Protein AF-A0A929DRG5-F1 (afdb_monomer_lite)

Structure (mmCIF, N/CA/C/O backbone):
data_AF-A0A929DRG5-F1
#
_entry.id   AF-A0A929DRG5-F1
#
loop_
_atom_site.group_PDB
_atom_site.id
_atom_site.type_symbol
_atom_site.label_atom_id
_atom_site.label_alt_id
_atom_site.label_comp_id
_atom_site.label_asym_id
_atom_site.label_entity_id
_atom_site.label_seq_id
_atom_site.pdbx_PDB_ins_code
_atom_site.Cartn_x
_atom_site.Cartn_y
_atom_site.Cartn_z
_atom_site.occupancy
_atom_site.B_iso_or_equiv
_atom_site.auth_seq_id
_atom_site.auth_comp_id
_atom_site.auth_asym_id
_atom_site.auth_atom_id
_atom_site.pdbx_PDB_model_num
ATOM 1 N N . MET A 1 1 ? -32.941 2.756 23.150 1.00 33.41 1 MET A N 1
ATOM 2 C CA . MET A 1 1 ? -31.752 1.880 23.176 1.00 33.41 1 MET A CA 1
ATOM 3 C C . MET A 1 1 ? -30.650 2.606 22.419 1.00 33.41 1 MET A C 1
ATOM 5 O O . MET A 1 1 ? -30.848 2.889 21.250 1.00 33.41 1 MET A O 1
ATOM 9 N N . SER A 1 2 ? -29.608 3.000 23.158 1.00 39.56 2 SER A N 1
ATOM 10 C CA . SER A 1 2 ? -28.333 3.647 22.790 1.00 39.56 2 SER A CA 1
ATOM 11 C C . SER A 1 2 ? -28.327 4.748 21.717 1.00 39.56 2 SER A C 1
ATOM 13 O O . SER A 1 2 ? -28.354 4.480 20.521 1.00 39.56 2 SER A O 1
ATOM 15 N N . GLN A 1 3 ? -28.205 6.001 22.169 1.00 33.91 3 GLN A N 1
ATOM 16 C CA . GLN A 1 3 ? -27.815 7.138 21.334 1.00 33.91 3 GLN A CA 1
ATOM 17 C C . GLN A 1 3 ? -26.390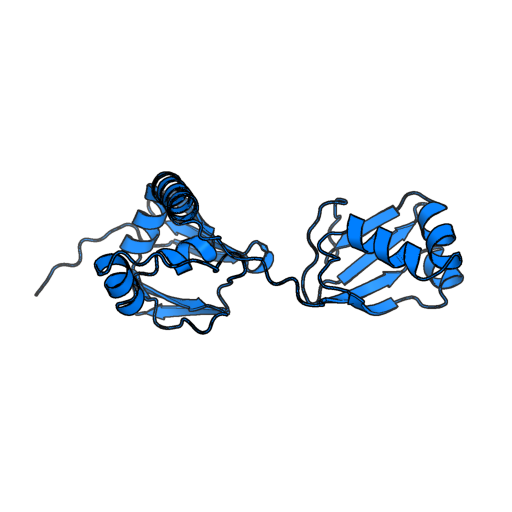 6.898 20.810 1.00 33.91 3 GLN A C 1
ATOM 19 O O . GLN A 1 3 ? -25.458 6.748 21.598 1.00 33.91 3 GLN A O 1
ATOM 24 N N . ALA A 1 4 ? -26.224 6.825 19.489 1.00 46.88 4 ALA A N 1
ATOM 25 C CA . ALA A 1 4 ? -24.913 6.866 18.858 1.00 46.88 4 ALA A CA 1
ATOM 26 C C . ALA A 1 4 ? -24.345 8.276 19.056 1.00 46.88 4 ALA A C 1
ATOM 28 O O . ALA A 1 4 ? -24.917 9.253 18.577 1.00 46.88 4 ALA A O 1
ATOM 29 N N . GLN A 1 5 ? -23.258 8.394 19.811 1.00 46.88 5 GLN A N 1
ATOM 30 C CA . GLN A 1 5 ? -22.545 9.656 19.946 1.00 46.88 5 GLN A CA 1
ATOM 31 C C . GLN A 1 5 ? -21.904 9.975 18.590 1.00 46.88 5 GLN A C 1
ATOM 33 O O . GLN A 1 5 ? -21.090 9.191 18.103 1.00 46.88 5 GLN A O 1
ATOM 38 N N . ALA A 1 6 ? -22.345 11.064 17.955 1.00 65.31 6 ALA A N 1
ATOM 39 C CA . ALA A 1 6 ? -21.895 11.480 16.632 1.00 65.31 6 ALA A CA 1
ATOM 40 C C . ALA A 1 6 ? -20.419 11.897 16.700 1.00 65.31 6 ALA A C 1
ATOM 42 O O . ALA A 1 6 ? -20.100 12.961 17.223 1.00 65.31 6 ALA A O 1
ATOM 43 N N . GLY A 1 7 ? -19.527 11.012 16.252 1.00 75.00 7 GLY A N 1
ATOM 44 C CA . GLY A 1 7 ? -18.147 11.368 15.932 1.00 75.00 7 GLY A CA 1
ATOM 45 C C . GLY A 1 7 ? -18.059 11.987 14.533 1.00 75.00 7 GLY A C 1
ATOM 46 O O . GLY A 1 7 ? -19.059 11.941 13.805 1.00 75.00 7 GLY A O 1
ATOM 47 N N . PRO A 1 8 ? -16.890 12.530 14.158 1.00 92.00 8 PRO A N 1
ATOM 48 C CA . PRO A 1 8 ? -16.660 13.077 12.827 1.00 92.00 8 PRO A CA 1
ATOM 49 C C . PRO A 1 8 ? -17.044 12.069 11.742 1.00 92.00 8 PRO A C 1
ATOM 51 O O . PRO A 1 8 ? -16.817 10.859 11.886 1.00 92.00 8 PRO A O 1
ATOM 54 N N . VAL A 1 9 ? -17.650 12.558 10.663 1.00 94.62 9 VAL A N 1
ATOM 55 C CA . VAL A 1 9 ? -18.061 11.729 9.523 1.00 94.62 9 VAL A CA 1
ATOM 56 C C . VAL A 1 9 ? -17.149 11.984 8.327 1.00 94.62 9 VAL A C 1
ATOM 58 O O . VAL A 1 9 ? -16.714 13.116 8.112 1.00 94.62 9 VAL A O 1
ATOM 61 N N . PRO A 1 10 ? -16.828 10.952 7.532 1.00 96.44 10 PRO A N 1
ATOM 62 C CA . PRO A 1 10 ? -15.964 11.133 6.380 1.00 96.44 10 PRO A CA 1
ATOM 63 C C . PRO A 1 10 ? -16.684 11.929 5.289 1.00 96.44 10 PRO A C 1
ATOM 65 O O . PRO A 1 10 ? -17.824 11.629 4.927 1.00 96.44 10 PRO A O 1
ATOM 68 N N . VAL A 1 11 ? -15.986 12.912 4.729 1.00 97.06 11 VAL A N 1
ATOM 69 C CA . VAL A 1 11 ? -16.412 13.664 3.541 1.00 97.06 11 VAL A CA 1
ATOM 70 C C . VAL A 1 11 ? -15.783 13.114 2.262 1.00 97.06 11 VAL A C 1
ATOM 72 O O . VAL A 1 11 ? -16.341 13.292 1.182 1.00 97.06 11 VAL A O 1
ATOM 75 N N . ASP A 1 12 ? -14.646 12.422 2.377 1.00 96.88 12 ASP A N 1
ATOM 76 C CA . ASP A 1 12 ? -13.955 11.773 1.263 1.00 96.88 12 ASP A CA 1
ATOM 77 C C . ASP A 1 12 ? -13.197 10.530 1.751 1.00 96.88 12 ASP A C 1
ATOM 79 O O . ASP A 1 12 ? -12.616 10.527 2.839 1.00 96.88 12 ASP A O 1
ATOM 83 N N . ILE A 1 13 ? -13.205 9.472 0.938 1.00 96.62 13 ILE A N 1
ATOM 84 C CA . ILE A 1 13 ? -12.480 8.222 1.195 1.00 96.62 13 ILE A CA 1
ATOM 85 C C . ILE A 1 13 ? -11.810 7.793 -0.106 1.00 96.62 13 ILE A C 1
ATOM 87 O O . ILE A 1 13 ? -12.476 7.501 -1.101 1.00 96.62 13 ILE A O 1
ATOM 91 N N . LYS A 1 14 ? -10.481 7.700 -0.084 1.00 96.75 14 LYS A N 1
ATOM 92 C CA . LYS A 1 14 ? -9.667 7.311 -1.235 1.00 96.75 14 LYS A CA 1
ATOM 93 C C . LYS A 1 14 ? -8.750 6.160 -0.875 1.00 96.75 14 LYS A C 1
ATOM 95 O O . LYS A 1 14 ? -7.900 6.266 0.004 1.00 96.75 14 LYS A O 1
ATOM 100 N N . LEU A 1 15 ? -8.867 5.072 -1.626 1.00 95.94 15 LEU A N 1
ATOM 101 C CA . LEU A 1 15 ? -7.911 3.979 -1.552 1.00 95.94 15 LEU A CA 1
ATOM 102 C C . LEU A 1 15 ? -6.770 4.210 -2.547 1.00 95.94 15 LEU A C 1
ATOM 104 O O . LEU A 1 15 ? -6.954 4.143 -3.763 1.00 95.94 15 LEU A O 1
ATOM 108 N N . ARG A 1 16 ? -5.570 4.458 -2.027 1.00 91.44 16 ARG A N 1
ATOM 109 C CA . ARG A 1 16 ? -4.324 4.541 -2.792 1.00 91.44 16 ARG A CA 1
ATOM 110 C C . ARG A 1 16 ? -3.691 3.151 -2.824 1.00 91.44 16 ARG A C 1
ATOM 112 O O . ARG A 1 16 ? -2.735 2.899 -2.097 1.00 91.44 16 ARG A O 1
ATOM 119 N N . GLN A 1 17 ? -4.236 2.247 -3.643 1.00 83.12 17 GLN A N 1
ATOM 120 C CA . GLN A 1 17 ? -3.798 0.840 -3.680 1.00 83.12 17 GLN A CA 1
ATOM 121 C C . GLN A 1 17 ? -2.291 0.698 -3.914 1.00 83.12 17 GLN A C 1
ATOM 123 O O . GLN A 1 17 ? -1.653 -0.084 -3.218 1.00 83.12 17 GLN A O 1
ATOM 128 N N . LYS A 1 18 ? -1.730 1.518 -4.808 1.00 76.75 18 LYS A N 1
ATOM 129 C CA . LYS A 1 18 ? -0.293 1.567 -5.101 1.00 76.75 18 LYS A CA 1
ATOM 130 C C . LYS A 1 18 ? 0.555 1.840 -3.854 1.00 76.75 18 LYS A C 1
ATOM 132 O O . LYS A 1 18 ? 1.360 1.039 -3.393 1.00 76.75 18 LYS A O 1
ATOM 137 N N . ALA A 1 19 ? 0.234 2.948 -3.188 1.00 81.38 19 ALA A N 1
ATOM 138 C CA . ALA A 1 19 ? 0.881 3.353 -1.944 1.00 81.38 19 ALA A CA 1
ATOM 139 C C . ALA A 1 19 ? 0.457 2.522 -0.716 1.00 81.38 19 ALA A C 1
ATOM 141 O O . ALA A 1 19 ? 0.981 2.753 0.370 1.00 81.38 19 ALA A O 1
ATOM 142 N N . ARG A 1 20 ? -0.502 1.591 -0.855 1.00 91.75 20 ARG A N 1
ATOM 143 C CA . ARG A 1 20 ? -1.126 0.824 0.240 1.00 91.75 20 ARG A CA 1
ATOM 144 C C . ARG A 1 20 ? -1.642 1.728 1.365 1.00 91.75 20 ARG A C 1
ATOM 146 O O . ARG A 1 20 ? -1.493 1.412 2.546 1.00 91.75 20 ARG A O 1
ATOM 153 N N . LEU A 1 21 ? -2.266 2.850 1.006 1.00 95.31 21 LEU A N 1
ATOM 154 C CA . LEU A 1 21 ? -2.821 3.825 1.951 1.00 95.31 21 LEU A CA 1
ATOM 155 C C . LEU A 1 21 ? -4.328 3.980 1.763 1.00 95.31 21 LEU A C 1
ATOM 157 O O . LEU A 1 21 ? -4.815 4.114 0.640 1.00 95.31 21 LEU A O 1
ATOM 161 N N . LEU A 1 22 ? -5.049 4.044 2.875 1.00 97.75 22 LEU A N 1
ATOM 162 C CA . LEU A 1 22 ? -6.404 4.568 2.933 1.00 97.75 22 LEU A CA 1
ATOM 163 C C . LEU A 1 22 ? -6.328 6.030 3.382 1.00 97.75 22 LEU A C 1
ATOM 165 O O . LEU A 1 22 ? -5.903 6.324 4.497 1.00 97.75 22 LEU A O 1
ATOM 169 N N . GLU A 1 23 ? -6.702 6.941 2.495 1.00 98.00 23 GLU A N 1
ATOM 170 C CA . GLU A 1 23 ? -6.785 8.373 2.769 1.00 98.00 23 GLU A CA 1
ATOM 171 C C . GLU A 1 23 ? -8.243 8.723 3.087 1.00 98.00 23 GLU A C 1
ATOM 173 O O . GLU A 1 23 ? -9.132 8.441 2.281 1.00 98.00 23 GLU A O 1
ATOM 178 N N . ILE A 1 24 ? -8.494 9.289 4.268 1.00 97.81 24 ILE A N 1
ATOM 179 C CA . ILE A 1 24 ? -9.835 9.686 4.718 1.00 97.81 24 ILE A CA 1
ATOM 180 C C . ILE A 1 24 ? -9.789 11.124 5.207 1.00 97.81 24 ILE A C 1
ATOM 182 O O . ILE A 1 24 ? -8.970 11.450 6.065 1.00 97.81 24 ILE A O 1
ATOM 186 N N . SER A 1 25 ? -10.702 11.945 4.697 1.00 97.94 25 SER A N 1
ATOM 187 C CA . SER A 1 25 ? -10.950 13.305 5.178 1.00 97.94 25 SER A CA 1
ATOM 188 C C . SER A 1 25 ? -12.278 13.352 5.920 1.00 97.94 25 SER A C 1
ATOM 190 O O . SER A 1 25 ? -13.276 12.820 5.427 1.00 97.94 25 SER A O 1
ATOM 192 N N . PHE A 1 26 ? -12.294 13.994 7.082 1.00 97.62 26 PHE A N 1
ATOM 193 C CA . PHE A 1 26 ? -13.457 14.141 7.952 1.00 97.62 26 PHE A CA 1
ATOM 194 C C . PHE A 1 26 ? -14.029 15.566 7.904 1.00 97.62 26 PHE A C 1
ATOM 196 O O . PHE A 1 26 ? -13.388 16.505 7.426 1.00 97.62 26 PHE A O 1
ATOM 203 N N . ASP A 1 27 ? -15.272 15.722 8.358 1.00 96.62 27 ASP A N 1
ATOM 204 C CA . ASP A 1 27 ? -15.995 17.000 8.388 1.00 96.62 27 ASP A CA 1
ATOM 205 C C . ASP A 1 27 ? -15.486 17.990 9.451 1.00 96.62 27 ASP A C 1
ATOM 207 O O . ASP A 1 27 ? -15.793 19.180 9.380 1.00 96.62 27 ASP A O 1
ATOM 211 N N . ASP A 1 28 ? -14.670 17.522 10.393 1.00 95.94 28 ASP A N 1
ATOM 212 C CA . ASP A 1 28 ? -13.932 18.341 11.359 1.00 95.94 28 ASP A CA 1
ATOM 213 C C . ASP A 1 28 ? -12.663 18.992 10.771 1.00 95.94 28 ASP A C 1
ATOM 215 O O . ASP A 1 28 ? -12.040 19.829 11.424 1.00 95.94 28 ASP A O 1
ATOM 219 N N . GLY A 1 29 ? -12.315 18.661 9.523 1.00 96.12 29 GLY A N 1
ATOM 220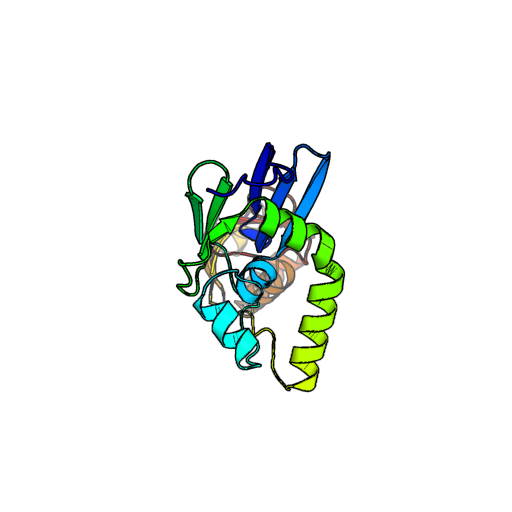 C CA . GLY A 1 29 ? -11.142 19.173 8.817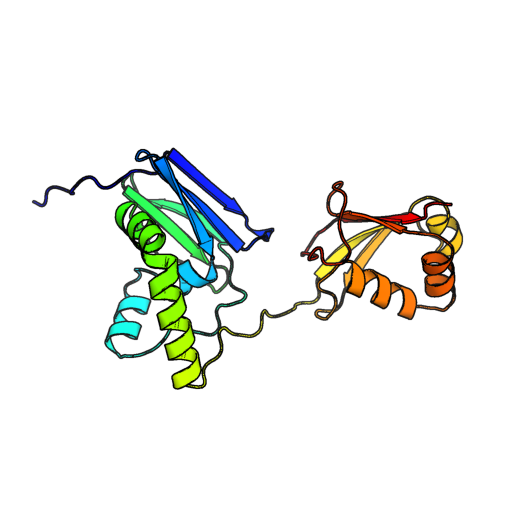 1.00 96.12 29 GLY A CA 1
ATOM 221 C C . GLY A 1 29 ? -9.903 18.284 8.926 1.00 96.12 29 GLY A C 1
ATOM 222 O O . GLY A 1 29 ? -8.913 18.554 8.242 1.00 96.12 29 GLY A O 1
ATOM 223 N N . GLU A 1 30 ? -9.951 17.210 9.715 1.00 97.56 30 GLU A N 1
ATOM 224 C CA . GLU A 1 30 ? -8.841 16.273 9.838 1.00 97.56 30 GLU A CA 1
ATOM 225 C C . GLU A 1 30 ? -8.745 15.364 8.606 1.00 97.56 30 GLU A C 1
ATOM 227 O O . GLU A 1 30 ? -9.737 14.983 7.975 1.00 97.56 30 GLU A O 1
ATOM 232 N N . THR A 1 31 ? -7.518 15.015 8.222 1.00 97.75 31 THR A N 1
ATOM 233 C CA . THR A 1 31 ? -7.261 14.070 7.131 1.00 97.75 31 THR A CA 1
ATOM 234 C C . THR A 1 31 ? -6.162 13.105 7.527 1.00 97.75 31 THR A C 1
ATOM 236 O O . THR A 1 31 ? -5.040 13.510 7.831 1.00 97.75 31 THR A O 1
ATOM 239 N N . TYR A 1 32 ? -6.464 11.812 7.446 1.00 97.75 32 TYR A N 1
ATOM 240 C CA . TYR A 1 32 ? -5.545 10.748 7.825 1.00 97.75 32 TYR A CA 1
ATOM 241 C C . TYR A 1 32 ? -5.140 9.913 6.616 1.00 97.75 32 TYR A C 1
ATOM 243 O O . TYR A 1 32 ? -5.962 9.580 5.761 1.00 97.75 32 TYR A O 1
ATOM 251 N N . LYS A 1 33 ? -3.857 9.540 6.568 1.00 97.25 33 LYS A N 1
ATOM 252 C CA . LYS A 1 33 ? -3.289 8.600 5.593 1.00 97.25 33 LYS A CA 1
ATOM 253 C C . LYS A 1 33 ? -2.869 7.340 6.336 1.00 97.25 33 LYS A C 1
ATOM 255 O O . LYS A 1 33 ? -1.791 7.293 6.919 1.00 97.25 33 LYS A O 1
ATOM 260 N N . LEU A 1 34 ? -3.742 6.341 6.333 1.00 97.50 34 LEU A N 1
ATOM 261 C CA . LEU A 1 34 ? -3.602 5.136 7.143 1.00 97.50 34 LEU A CA 1
ATOM 262 C C . LEU A 1 34 ? -3.051 3.981 6.299 1.00 97.50 34 LEU A C 1
ATOM 264 O O . LEU A 1 34 ? -3.695 3.591 5.321 1.00 97.50 34 LEU A O 1
ATOM 268 N N . PRO A 1 35 ? -1.883 3.408 6.644 1.00 97.00 35 PRO A N 1
ATOM 269 C CA . PRO A 1 35 ? -1.361 2.227 5.960 1.00 97.00 35 PRO A CA 1
ATOM 270 C C . PRO A 1 35 ? -2.329 1.042 6.027 1.00 97.00 35 PRO A C 1
ATOM 272 O O . PRO A 1 35 ? -2.927 0.772 7.069 1.00 97.00 35 PRO A O 1
ATOM 275 N N . CYS A 1 36 ? -2.445 0.282 4.936 1.00 96.56 36 CYS A N 1
ATOM 276 C CA . CYS A 1 36 ? -3.262 -0.935 4.900 1.00 96.56 36 CYS A CA 1
ATOM 277 C C . CYS A 1 36 ? -2.787 -1.954 5.945 1.00 96.56 36 CYS A C 1
ATOM 279 O O . CYS A 1 36 ? -3.612 -2.594 6.590 1.00 96.56 36 CYS A O 1
ATOM 281 N N . GLU A 1 37 ? -1.470 -2.059 6.162 1.00 95.88 37 GLU A N 1
ATOM 282 C CA . GLU A 1 37 ? -0.897 -2.876 7.239 1.00 95.88 37 GLU A CA 1
ATOM 283 C C . GLU A 1 37 ? -1.428 -2.447 8.601 1.00 95.88 37 GLU A C 1
ATOM 285 O O . GLU A 1 37 ? -1.936 -3.286 9.339 1.00 95.88 37 GLU A O 1
ATOM 290 N N . TYR A 1 38 ? -1.366 -1.148 8.903 1.00 97.31 38 TYR A N 1
ATOM 291 C CA . TYR A 1 38 ? -1.844 -0.597 10.167 1.00 97.31 38 TYR A CA 1
ATOM 292 C C . TYR A 1 38 ? -3.325 -0.925 10.383 1.00 97.31 38 TYR A C 1
ATOM 294 O O . TYR A 1 38 ? -3.697 -1.501 11.404 1.00 97.31 38 TYR A O 1
ATOM 302 N N . LEU A 1 39 ? -4.167 -0.682 9.376 1.00 97.44 39 LEU A N 1
ATOM 303 C CA . LEU A 1 39 ? -5.588 -1.024 9.443 1.00 97.44 39 LEU A CA 1
ATOM 304 C C . LEU A 1 39 ? -5.813 -2.525 9.663 1.00 97.44 39 LEU A C 1
ATOM 306 O O . LEU A 1 39 ? -6.702 -2.898 10.431 1.00 97.44 39 LEU A O 1
ATOM 310 N N . ARG A 1 40 ? -5.020 -3.391 9.021 1.00 96.19 40 ARG A N 1
ATOM 311 C CA . ARG A 1 40 ? -5.140 -4.850 9.139 1.00 96.19 40 ARG A CA 1
ATOM 312 C C . ARG A 1 40 ? -4.736 -5.362 10.518 1.00 96.19 40 ARG A C 1
ATOM 314 O O . ARG A 1 40 ? -5.431 -6.232 11.053 1.00 96.19 40 ARG A O 1
ATOM 321 N N . VAL A 1 41 ? -3.621 -4.874 11.066 1.00 95.81 41 VAL A N 1
ATOM 322 C CA . VAL A 1 41 ? -3.108 -5.331 12.368 1.00 95.81 41 VAL A CA 1
ATOM 323 C C . VAL A 1 41 ? -3.940 -4.779 13.530 1.00 95.81 41 VAL A C 1
ATOM 325 O O . VAL A 1 41 ? -4.135 -5.483 14.514 1.00 95.81 41 VAL A O 1
ATOM 328 N N . PHE A 1 42 ? -4.544 -3.596 13.364 1.00 95.94 42 PHE A N 1
ATOM 329 C CA . PHE A 1 42 ? -5.475 -2.981 14.321 1.00 95.94 42 PHE A CA 1
ATOM 330 C C . PHE A 1 42 ? -6.954 -3.188 13.944 1.00 95.94 42 PHE A C 1
ATOM 332 O O . PHE A 1 42 ? -7.819 -2.376 14.278 1.00 95.94 42 PHE A O 1
ATOM 339 N N . SER A 1 43 ? -7.277 -4.270 13.228 1.00 95.88 43 SER A N 1
ATOM 340 C CA . SER A 1 43 ? -8.650 -4.510 12.775 1.00 95.88 43 SER A CA 1
ATOM 341 C C . SER A 1 43 ? -9.635 -4.643 13.951 1.00 95.88 43 SER A C 1
ATOM 343 O O . SER A 1 43 ? -9.376 -5.402 14.883 1.00 95.88 43 SER A O 1
ATOM 345 N N . PRO A 1 44 ? -10.821 -4.005 13.899 1.00 92.44 44 PRO A N 1
ATOM 346 C CA . PRO A 1 44 ? -11.825 -4.077 14.965 1.00 92.44 44 PRO A CA 1
ATOM 347 C C . PRO A 1 44 ? -12.640 -5.384 14.971 1.00 92.44 44 PRO A C 1
ATOM 349 O O . PRO A 1 44 ? -13.592 -5.501 15.754 1.00 92.44 44 PRO A O 1
ATOM 352 N N . SER A 1 45 ? -12.308 -6.340 14.093 1.00 91.69 45 SER A N 1
ATOM 353 C CA . SER A 1 45 ? -12.965 -7.650 14.000 1.00 91.69 45 SER A CA 1
ATOM 354 C C . SER A 1 45 ? -12.890 -8.434 15.318 1.00 91.69 45 SER A C 1
ATOM 356 O O . SER A 1 45 ? -11.956 -8.271 16.105 1.00 91.69 45 SER A O 1
ATOM 358 N N . ALA A 1 46 ? -13.872 -9.307 15.558 1.00 88.75 46 ALA A N 1
ATOM 359 C CA . ALA A 1 46 ? -13.904 -10.140 16.762 1.00 88.75 46 ALA A CA 1
ATOM 360 C C . ALA A 1 46 ? -12.687 -11.077 16.858 1.00 88.75 46 ALA A C 1
ATOM 362 O O . ALA A 1 46 ? -12.164 -11.278 17.948 1.00 88.75 46 ALA A O 1
ATOM 363 N N . GLU A 1 47 ? -12.211 -11.599 15.724 1.00 89.50 47 GLU A N 1
ATOM 364 C CA . GLU A 1 47 ? -11.021 -12.453 15.653 1.00 89.50 47 GLU A CA 1
ATOM 365 C C . GLU A 1 47 ? -9.770 -11.726 16.154 1.00 89.50 47 GLU A C 1
ATOM 367 O O . GLU A 1 47 ? -9.081 -12.221 17.046 1.00 89.50 47 GLU A O 1
ATOM 372 N N . VAL A 1 48 ? -9.509 -10.524 15.628 1.00 89.38 48 VAL A N 1
ATOM 373 C CA . VAL A 1 48 ? -8.335 -9.731 16.017 1.00 89.38 48 VAL A CA 1
ATOM 374 C C . VAL A 1 48 ? -8.448 -9.257 17.464 1.00 89.38 48 VAL A C 1
ATOM 376 O O . VAL A 1 48 ? -7.474 -9.349 18.205 1.00 89.38 48 VAL A O 1
ATOM 379 N N . LYS A 1 49 ? -9.637 -8.841 17.915 1.00 89.81 49 LYS A N 1
ATOM 380 C CA . LYS A 1 49 ? -9.861 -8.495 19.329 1.00 89.81 49 LYS A CA 1
ATOM 381 C C . LYS A 1 49 ? -9.572 -9.669 20.259 1.00 89.81 49 LYS A C 1
ATOM 383 O O . LYS A 1 49 ? -8.843 -9.502 21.228 1.00 89.81 49 LYS A O 1
ATOM 388 N N . ALA A 1 50 ? -10.075 -10.857 19.929 1.00 88.56 50 ALA A N 1
ATOM 389 C CA . ALA A 1 50 ? -9.828 -12.054 20.722 1.00 88.56 50 ALA A CA 1
ATOM 390 C C . ALA A 1 50 ? -8.339 -12.446 20.731 1.00 88.56 50 ALA A C 1
ATOM 392 O O . ALA A 1 50 ? -7.859 -12.957 21.737 1.00 88.56 50 ALA A O 1
ATOM 393 N N . ALA A 1 51 ? -7.604 -12.222 19.635 1.00 88.25 51 ALA A N 1
ATOM 394 C CA . ALA A 1 51 ? -6.153 -12.427 19.591 1.00 88.25 51 ALA A CA 1
ATOM 395 C C . ALA A 1 51 ? -5.423 -11.464 20.540 1.00 88.25 51 ALA A C 1
ATOM 397 O O . ALA A 1 51 ? -4.659 -11.907 21.397 1.00 88.25 51 ALA A O 1
ATOM 398 N N . VAL A 1 52 ? -5.744 -10.169 20.475 1.00 87.00 52 VAL A N 1
ATOM 399 C CA . VAL A 1 52 ? -5.169 -9.153 21.371 1.00 87.00 52 VAL A CA 1
ATOM 400 C C . VAL A 1 52 ? -5.484 -9.460 22.841 1.00 87.00 52 VAL A C 1
ATOM 402 O O . VAL A 1 52 ? -4.599 -9.367 23.687 1.00 87.00 52 VAL A O 1
ATOM 405 N N . GLU A 1 53 ? -6.704 -9.906 23.156 1.00 88.25 53 GLU A N 1
ATOM 406 C CA . GLU A 1 53 ? -7.093 -10.338 24.511 1.00 88.25 53 GLU A CA 1
ATOM 407 C C . GLU A 1 53 ? -6.294 -11.553 25.013 1.00 88.25 53 GLU A C 1
ATOM 409 O O . GLU A 1 53 ? -6.075 -11.690 26.217 1.00 88.25 53 GLU A O 1
ATOM 414 N N . ARG A 1 54 ? -5.819 -12.418 24.108 1.00 90.00 54 ARG A N 1
ATOM 415 C CA . ARG A 1 54 ? -4.904 -13.528 24.427 1.00 90.00 54 ARG A CA 1
ATOM 416 C C . ARG A 1 54 ? -3.431 -13.106 24.494 1.00 90.00 54 ARG A C 1
ATOM 418 O O . ARG A 1 54 ? -2.582 -13.946 24.782 1.00 90.00 54 ARG A O 1
ATOM 425 N N . GLY A 1 55 ? -3.118 -11.833 24.247 1.00 86.62 55 GLY A N 1
ATOM 426 C CA . GLY A 1 55 ? -1.745 -11.334 24.147 1.00 86.62 55 GLY A CA 1
ATOM 427 C C . GLY A 1 55 ? -1.045 -11.730 22.844 1.00 86.62 55 GLY A C 1
ATOM 428 O O . GLY A 1 55 ? 0.181 -11.699 22.772 1.00 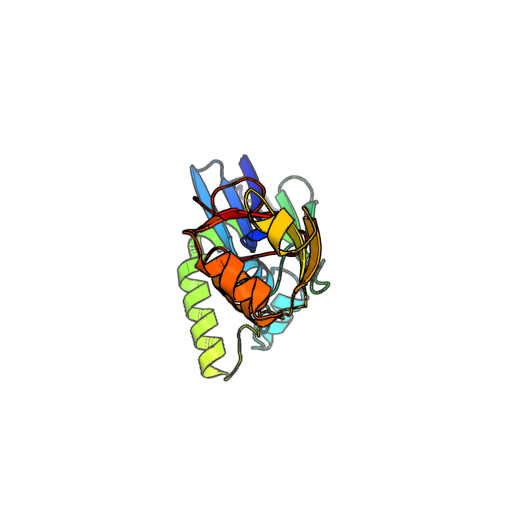86.62 55 GLY A O 1
ATOM 429 N N . GLU A 1 56 ? -1.803 -12.126 21.820 1.00 90.75 56 GLU A N 1
ATOM 430 C CA . GLU A 1 56 ? -1.277 -12.442 20.495 1.00 90.75 56 GLU A CA 1
ATOM 431 C C . GLU A 1 56 ? -1.193 -11.168 19.649 1.00 90.75 56 GLU A C 1
ATOM 433 O O . GLU A 1 56 ? -2.142 -10.387 19.556 1.00 90.75 56 GLU A O 1
ATOM 438 N N . LEU A 1 57 ? -0.050 -10.979 18.991 1.00 91.31 57 LEU A N 1
ATOM 439 C CA . LEU A 1 57 ? 0.182 -9.858 18.091 1.00 91.31 57 LEU A CA 1
ATOM 440 C C . LEU A 1 57 ? -0.119 -10.277 16.651 1.00 91.31 57 LEU A C 1
ATOM 442 O O . LEU A 1 57 ? 0.444 -11.254 16.158 1.00 91.31 57 LEU A O 1
ATOM 446 N N . VAL A 1 58 ? -0.960 -9.528 15.940 1.00 93.00 58 VAL A N 1
ATOM 447 C CA . VAL A 1 58 ? -1.136 -9.737 14.495 1.00 93.00 58 VAL A CA 1
ATOM 448 C C . VAL A 1 58 ? 0.105 -9.208 13.781 1.00 93.00 58 VAL A C 1
ATOM 450 O O . VAL A 1 58 ? 0.373 -8.016 13.828 1.00 93.00 58 VAL A O 1
ATOM 453 N N . HIS A 1 59 ? 0.857 -10.078 13.108 1.00 93.25 59 HIS A N 1
ATOM 454 C CA . HIS A 1 59 ? 2.113 -9.729 12.438 1.00 93.25 59 HIS A CA 1
ATOM 455 C C . HIS A 1 59 ? 2.193 -10.340 11.028 1.00 93.25 59 HIS A C 1
ATOM 457 O O . HIS A 1 59 ? 1.284 -11.047 10.585 1.00 93.25 59 HIS A O 1
ATOM 463 N N . GLY A 1 60 ? 3.281 -10.077 10.295 1.00 90.00 60 GLY A N 1
ATOM 464 C CA . GLY A 1 60 ? 3.469 -10.646 8.953 1.00 90.00 60 GLY A CA 1
ATOM 465 C C . GLY A 1 60 ? 2.596 -10.018 7.855 1.00 90.00 60 GLY A C 1
ATOM 466 O O . GLY A 1 60 ? 2.337 -10.672 6.846 1.00 90.00 60 GLY A O 1
ATOM 467 N N . LYS A 1 61 ? 2.098 -8.791 8.060 1.00 91.94 61 LYS A N 1
ATOM 468 C CA . LYS A 1 61 ? 1.142 -8.089 7.185 1.00 91.94 61 LYS A CA 1
ATOM 469 C C . LYS A 1 61 ? 1.732 -6.903 6.408 1.00 91.94 61 LYS A C 1
ATOM 471 O O . LYS A 1 61 ? 0.974 -6.138 5.827 1.00 91.94 61 LYS A O 1
ATOM 476 N N . SER A 1 62 ? 3.054 -6.751 6.342 1.00 88.50 62 SER A N 1
ATOM 477 C CA . SER A 1 62 ? 3.726 -5.649 5.626 1.00 88.50 62 SER A CA 1
ATOM 478 C C . SER A 1 62 ? 3.315 -5.533 4.160 1.00 88.50 62 SER A C 1
ATOM 480 O O . SER A 1 62 ? 3.182 -4.436 3.627 1.00 88.50 62 SER A O 1
ATOM 482 N N . GLY A 1 63 ? 3.084 -6.677 3.515 1.00 84.88 63 GLY A N 1
ATOM 483 C CA . GLY A 1 63 ? 2.656 -6.779 2.128 1.00 84.88 63 GLY A CA 1
ATOM 484 C C . GLY A 1 63 ? 1.142 -6.795 1.925 1.00 84.88 63 GLY A C 1
ATOM 485 O O . GLY A 1 63 ? 0.726 -7.183 0.836 1.00 84.88 63 GLY A O 1
ATOM 486 N N . ILE A 1 64 ? 0.327 -6.399 2.906 1.00 90.62 64 ILE A N 1
ATOM 487 C CA . ILE A 1 64 ? -1.136 -6.388 2.763 1.00 90.62 64 ILE A CA 1
ATOM 488 C C . ILE A 1 64 ? -1.631 -5.193 1.937 1.00 90.62 64 ILE A C 1
ATOM 490 O O . ILE A 1 64 ? -1.029 -4.110 1.951 1.00 90.62 64 ILE A O 1
ATOM 494 N N . ASN A 1 65 ? -2.753 -5.374 1.249 1.00 92.88 65 ASN A N 1
ATOM 495 C CA . ASN A 1 65 ? -3.529 -4.314 0.618 1.00 92.88 65 ASN A CA 1
ATOM 496 C C . ASN A 1 65 ? -5.031 -4.487 0.888 1.00 92.88 65 ASN A C 1
ATOM 498 O O . ASN A 1 65 ? -5.497 -5.542 1.322 1.00 92.88 65 ASN A O 1
ATOM 502 N N . ILE A 1 66 ? -5.802 -3.436 0.616 1.00 95.12 66 ILE A N 1
ATOM 503 C CA . ILE A 1 66 ? -7.264 -3.490 0.621 1.00 95.12 66 ILE A CA 1
ATOM 504 C C . ILE A 1 66 ? -7.726 -3.804 -0.806 1.00 95.12 66 ILE A C 1
ATOM 506 O O . ILE A 1 66 ? -7.471 -3.059 -1.753 1.00 95.12 66 ILE A O 1
ATOM 510 N N . SER A 1 67 ? -8.426 -4.923 -0.953 1.00 91.75 67 SER A N 1
ATOM 511 C CA . SER A 1 67 ? -9.018 -5.362 -2.217 1.00 91.75 67 SER A CA 1
ATOM 512 C C . SER A 1 67 ? -10.321 -4.625 -2.522 1.00 91.75 67 SER A C 1
ATOM 514 O O . SER A 1 67 ? -10.589 -4.294 -3.674 1.00 91.75 67 SER A O 1
ATOM 516 N N . SER A 1 68 ? -11.145 -4.354 -1.503 1.00 93.56 68 SER A N 1
ATOM 517 C CA . SER A 1 68 ? -12.382 -3.584 -1.679 1.00 93.56 68 SER A CA 1
ATOM 518 C C . SER A 1 68 ? -12.841 -2.901 -0.391 1.00 93.56 68 SER A C 1
ATOM 520 O O . SER A 1 68 ? -12.493 -3.320 0.714 1.00 93.56 68 SER A O 1
ATOM 522 N N . ILE A 1 69 ? -13.638 -1.845 -0.557 1.00 97.06 69 ILE A N 1
ATOM 523 C CA . ILE A 1 69 ? -14.286 -1.098 0.522 1.00 97.06 69 ILE A CA 1
ATOM 524 C C . ILE A 1 69 ? -15.791 -1.204 0.302 1.00 97.06 69 ILE A C 1
ATOM 526 O O . ILE A 1 69 ? -16.283 -0.837 -0.765 1.00 97.06 69 ILE A O 1
ATOM 530 N N . GLN A 1 70 ? -16.516 -1.704 1.298 1.00 96.62 70 GLN A N 1
ATOM 531 C CA . GLN A 1 70 ? -17.964 -1.884 1.222 1.00 96.62 70 GLN A CA 1
ATOM 532 C C . GLN A 1 70 ? -18.658 -1.002 2.268 1.00 96.62 70 GLN A C 1
ATOM 534 O O . GLN A 1 70 ? -18.275 -1.040 3.438 1.00 96.62 70 GLN A O 1
ATOM 539 N N . PRO A 1 71 ? -19.663 -0.193 1.895 1.00 95.88 71 PRO A N 1
ATOM 540 C CA . PRO A 1 71 ? -20.391 0.623 2.861 1.00 95.88 71 PRO A CA 1
ATOM 541 C C . PRO A 1 71 ? -21.233 -0.258 3.791 1.00 95.88 71 PRO A C 1
ATOM 543 O O . PRO A 1 71 ? -21.917 -1.178 3.342 1.00 95.88 71 PRO A O 1
ATOM 546 N N . VAL A 1 72 ? -21.224 0.057 5.088 1.00 96.44 72 VAL A N 1
ATOM 547 C CA . VAL A 1 72 ? -22.060 -0.603 6.100 1.00 96.44 72 VAL A CA 1
ATOM 548 C C . VAL A 1 72 ? -22.958 0.448 6.746 1.00 96.44 72 VAL A C 1
ATOM 550 O O . VAL A 1 72 ? -22.572 1.165 7.674 1.00 96.44 72 VAL A O 1
ATOM 553 N N . GLY A 1 73 ? -24.178 0.561 6.216 1.00 92.62 73 GLY A N 1
ATOM 554 C CA . GLY A 1 73 ? -25.093 1.643 6.575 1.00 92.62 73 GLY A CA 1
ATOM 555 C C . GLY A 1 73 ? -24.456 3.019 6.347 1.00 92.62 73 GLY A C 1
ATOM 556 O O . GLY A 1 73 ? -23.672 3.200 5.421 1.00 92.62 73 GLY A O 1
ATOM 557 N N . ASN A 1 74 ? -24.772 3.975 7.223 1.00 91.00 74 ASN A N 1
ATOM 558 C CA . ASN A 1 74 ? -24.243 5.345 7.159 1.00 91.00 74 ASN A CA 1
ATOM 559 C C . ASN A 1 74 ? -23.184 5.635 8.239 1.00 91.00 74 ASN A C 1
ATOM 561 O O . ASN A 1 74 ? -22.936 6.798 8.551 1.00 91.00 74 ASN A O 1
ATOM 565 N N . TYR A 1 75 ? -22.603 4.605 8.865 1.00 94.31 75 TYR A N 1
ATOM 566 C CA . TYR A 1 75 ? -21.749 4.767 10.055 1.00 94.31 75 TYR A CA 1
ATOM 567 C C . TYR A 1 75 ? -20.392 4.050 9.973 1.00 94.31 75 TYR A C 1
ATOM 569 O O . TYR A 1 75 ? -19.578 4.192 10.890 1.00 94.31 75 TYR A O 1
ATOM 577 N N . ALA A 1 76 ? -20.164 3.239 8.937 1.00 96.62 76 ALA A N 1
ATOM 578 C CA . ALA A 1 76 ? -18.986 2.391 8.830 1.00 96.62 76 ALA A CA 1
ATOM 579 C C . ALA A 1 76 ? -18.685 1.961 7.387 1.00 96.62 76 ALA A C 1
ATOM 581 O O . ALA A 1 76 ? -19.544 2.003 6.502 1.00 96.62 76 ALA A O 1
ATOM 582 N N . VAL A 1 77 ? -17.474 1.440 7.201 1.00 97.44 77 VAL A N 1
ATOM 583 C CA . VAL A 1 77 ? -17.081 0.625 6.046 1.00 97.44 77 VAL A CA 1
ATOM 584 C C . VAL A 1 77 ? -16.560 -0.727 6.498 1.00 97.44 77 VAL A C 1
ATOM 586 O O . VAL A 1 77 ? -15.916 -0.850 7.536 1.00 97.44 77 VAL A O 1
ATOM 589 N N . GLN A 1 78 ? -16.793 -1.744 5.687 1.00 97.69 78 GLN A N 1
ATOM 590 C CA . GLN A 1 78 ? -16.084 -3.009 5.752 1.00 97.69 78 GLN A CA 1
ATOM 591 C C . GLN A 1 78 ? -14.882 -2.944 4.807 1.00 97.69 78 GLN A C 1
ATOM 593 O O . GLN A 1 78 ? -15.033 -2.615 3.627 1.00 97.69 78 GLN A O 1
ATOM 598 N N . LEU A 1 79 ? -13.692 -3.235 5.332 1.00 97.56 79 LEU A N 1
ATOM 599 C CA . LEU A 1 79 ? -12.464 -3.334 4.544 1.00 97.56 79 LEU A CA 1
ATOM 600 C C . LEU A 1 79 ? -12.167 -4.809 4.274 1.00 97.56 79 LEU A C 1
ATOM 602 O O . LEU A 1 79 ? -12.026 -5.596 5.212 1.00 97.56 79 LEU A O 1
ATOM 606 N N . VAL A 1 80 ? -12.067 -5.164 2.993 1.00 96.06 80 VAL A N 1
ATOM 607 C CA . VAL A 1 80 ? -11.685 -6.507 2.541 1.00 96.06 80 VAL A CA 1
ATOM 608 C C . VAL A 1 80 ? -10.214 -6.486 2.155 1.00 96.06 80 VAL A C 1
ATOM 610 O O . VAL A 1 80 ? -9.838 -5.758 1.236 1.00 96.06 80 VAL A O 1
ATOM 613 N N . PHE A 1 81 ? -9.391 -7.272 2.839 1.00 95.44 81 PHE A N 1
ATOM 614 C CA . PHE A 1 81 ? -7.951 -7.359 2.615 1.00 95.44 81 PHE A CA 1
ATOM 615 C C . PHE A 1 81 ? -7.587 -8.526 1.690 1.00 95.44 81 PHE A C 1
ATOM 617 O O . PHE A 1 81 ? -8.309 -9.517 1.584 1.00 95.44 81 PHE A O 1
ATOM 624 N N . ASP A 1 82 ? -6.449 -8.405 1.010 1.00 91.81 82 ASP A N 1
ATOM 625 C CA . ASP A 1 82 ? -5.941 -9.407 0.062 1.00 91.81 82 ASP A CA 1
ATOM 626 C C . ASP A 1 82 ? -5.362 -10.681 0.716 1.00 91.81 82 ASP A C 1
ATOM 628 O O . ASP A 1 82 ? -5.125 -11.667 0.019 1.00 91.81 82 ASP A O 1
ATOM 632 N N . ASP A 1 83 ? -5.213 -10.724 2.047 1.00 89.25 83 ASP A N 1
ATOM 633 C CA . ASP A 1 83 ? -4.917 -11.954 2.803 1.00 89.25 83 ASP A CA 1
ATOM 634 C C . ASP A 1 83 ? -6.159 -12.797 3.125 1.00 89.25 83 ASP A C 1
ATOM 636 O O . ASP A 1 83 ? -6.058 -13.775 3.867 1.00 89.25 83 ASP A O 1
ATOM 640 N N . GLY A 1 84 ? -7.322 -12.420 2.585 1.00 87.38 84 GLY A N 1
ATOM 641 C CA . GLY A 1 84 ? -8.600 -13.085 2.827 1.00 87.38 84 GLY A CA 1
ATOM 642 C C . GLY A 1 84 ? -9.339 -12.589 4.071 1.00 87.38 84 GLY A C 1
ATOM 643 O O . GLY A 1 84 ? -10.422 -13.091 4.356 1.00 87.38 84 GLY A O 1
ATOM 644 N N . HIS A 1 85 ? -8.803 -11.606 4.807 1.00 91.75 85 HIS A N 1
ATOM 645 C CA . HIS A 1 85 ? -9.526 -10.984 5.919 1.00 91.75 85 HIS A CA 1
ATOM 646 C C . HIS A 1 85 ? -10.627 -10.062 5.396 1.00 91.75 85 HIS A C 1
ATOM 648 O O . HIS A 1 85 ? -10.347 -8.983 4.879 1.00 91.75 85 HIS A O 1
ATOM 654 N N . ASP A 1 86 ? -11.888 -10.449 5.565 1.00 94.00 86 ASP A N 1
ATOM 655 C CA . ASP A 1 86 ? -13.041 -9.702 5.051 1.00 94.00 86 ASP A CA 1
ATOM 656 C C . ASP A 1 86 ? -14.037 -9.269 6.137 1.00 94.00 86 ASP A C 1
ATOM 658 O O . ASP A 1 86 ? -14.988 -8.559 5.844 1.00 94.00 86 ASP A O 1
ATOM 662 N N . THR A 1 87 ? -13.815 -9.606 7.408 1.00 91.25 87 THR A N 1
ATOM 663 C CA . THR A 1 87 ? -14.773 -9.342 8.505 1.00 91.25 87 THR A CA 1
ATOM 664 C C . THR A 1 87 ? -14.551 -8.007 9.233 1.00 91.25 87 THR A C 1
ATOM 666 O O . THR A 1 87 ? -15.236 -7.695 10.212 1.00 91.25 87 THR A O 1
ATOM 669 N N . GLY A 1 88 ? -13.575 -7.201 8.801 1.00 91.62 88 GLY A N 1
ATOM 670 C CA . GLY A 1 88 ? -13.211 -5.943 9.453 1.00 91.62 88 GLY A CA 1
ATOM 671 C C . GLY A 1 88 ? -14.197 -4.811 9.157 1.00 91.62 88 GLY A C 1
ATOM 672 O O . GLY A 1 88 ? -14.074 -4.161 8.123 1.00 91.62 88 GLY A O 1
ATOM 673 N N . VAL A 1 89 ? -15.132 -4.537 10.077 1.00 96.50 89 VAL A N 1
ATOM 674 C CA . VAL A 1 89 ? -16.060 -3.388 10.004 1.00 96.50 89 VAL A CA 1
ATOM 675 C C . VAL A 1 89 ? -15.532 -2.215 10.831 1.00 96.50 89 VAL A C 1
ATOM 677 O O . VAL A 1 89 ? -15.516 -2.257 12.061 1.00 96.50 89 VAL A O 1
ATOM 680 N N . TYR A 1 90 ? -15.131 -1.149 10.149 1.00 97.38 90 TYR A N 1
ATOM 681 C CA . TYR A 1 90 ? -14.545 0.060 10.710 1.00 97.38 90 TYR A CA 1
ATOM 682 C C . TYR A 1 90 ? -15.596 1.167 10.761 1.00 97.38 90 TYR A C 1
ATOM 684 O O . TYR A 1 90 ? -16.002 1.706 9.732 1.00 97.38 90 TYR A O 1
ATOM 692 N N . SER A 1 91 ? -16.043 1.514 11.969 1.00 96.88 91 SER A N 1
ATOM 693 C CA . SER A 1 91 ? -16.903 2.686 12.159 1.00 96.88 91 SER A CA 1
ATOM 694 C C . SER A 1 91 ? -16.143 3.986 11.886 1.00 96.88 91 SER A C 1
ATOM 696 O O . SER A 1 91 ? -14.921 4.017 12.035 1.00 96.88 91 SER A O 1
ATOM 698 N N . TRP A 1 92 ? -16.849 5.071 11.552 1.00 96.75 92 TRP A N 1
ATOM 699 C CA . TRP A 1 92 ? -16.236 6.400 11.383 1.00 96.75 92 TRP A CA 1
ATOM 700 C C . TRP A 1 92 ? -15.431 6.816 12.608 1.00 96.75 92 TRP A C 1
ATOM 702 O O . TRP A 1 92 ? -14.274 7.199 12.483 1.00 96.75 92 TRP A O 1
ATOM 712 N N . LYS A 1 93 ? -15.999 6.593 13.797 1.00 95.38 93 LYS A N 1
ATOM 713 C CA . LYS A 1 93 ? -15.314 6.790 15.075 1.00 95.38 93 LYS A CA 1
ATOM 714 C C . LYS A 1 93 ? -14.022 5.974 15.168 1.00 95.38 93 LYS A C 1
ATOM 716 O O . LYS A 1 93 ? -12.999 6.503 15.566 1.00 95.38 93 LYS A O 1
ATOM 721 N N . THR A 1 94 ? -14.058 4.694 14.799 1.00 95.81 94 THR A N 1
ATOM 722 C CA . THR A 1 94 ? -12.868 3.829 14.831 1.00 95.81 94 THR A CA 1
ATOM 723 C C . THR A 1 94 ? -11.784 4.323 13.875 1.00 95.81 94 THR A C 1
ATOM 725 O O . THR A 1 94 ? -10.619 4.332 14.247 1.00 95.81 94 THR A O 1
ATOM 728 N N . LEU A 1 95 ? -12.145 4.731 12.656 1.00 97.31 95 LEU A N 1
ATOM 729 C CA . LEU A 1 95 ? -11.179 5.250 11.678 1.00 97.31 95 LEU A CA 1
ATOM 730 C C . LEU A 1 95 ? -10.565 6.571 12.131 1.00 97.31 95 LEU A C 1
ATOM 732 O O . LEU A 1 95 ? -9.367 6.766 11.954 1.00 97.31 95 LEU A O 1
ATOM 736 N N . HIS A 1 96 ? -11.372 7.435 12.741 1.00 97.31 96 HIS A N 1
ATOM 737 C CA . HIS A 1 96 ? -10.914 8.690 13.321 1.00 97.31 96 HIS A CA 1
ATOM 738 C C . HIS A 1 96 ? -9.947 8.445 14.490 1.00 97.31 96 HIS A C 1
ATOM 740 O O . HIS A 1 96 ? -8.813 8.905 14.448 1.00 97.31 96 HIS A O 1
ATOM 746 N N . GLU A 1 97 ? -10.311 7.579 15.444 1.00 96.50 97 GLU A N 1
ATOM 747 C CA . GLU A 1 97 ? -9.441 7.198 16.571 1.00 96.50 97 GLU A CA 1
ATOM 748 C C . GLU A 1 97 ? -8.123 6.541 16.122 1.00 96.50 97 GLU A C 1
ATOM 750 O O . GLU A 1 97 ? -7.080 6.763 16.739 1.00 96.50 97 GLU A O 1
ATOM 755 N N . LEU A 1 98 ? -8.159 5.711 15.073 1.00 96.94 98 LEU A N 1
ATOM 756 C CA . LEU A 1 98 ? -6.959 5.131 14.457 1.00 96.94 98 LEU A CA 1
ATOM 757 C C . LEU A 1 98 ? -6.102 6.211 13.781 1.00 96.94 98 LEU A C 1
ATOM 759 O O . LEU A 1 98 ? -4.880 6.140 13.847 1.00 96.94 98 LEU A O 1
ATOM 763 N N . GLY A 1 99 ? -6.736 7.216 13.174 1.00 97.00 99 GLY A N 1
ATOM 764 C CA . GLY A 1 99 ? -6.105 8.437 12.674 1.00 97.00 99 GLY A CA 1
ATOM 765 C C . GLY A 1 99 ? -5.323 9.180 13.744 1.00 97.00 99 GLY A C 1
ATOM 766 O O . GLY A 1 99 ? -4.105 9.321 13.638 1.00 97.00 99 GLY A O 1
ATOM 767 N N . GLU A 1 100 ? -6.016 9.592 14.802 1.00 97.19 100 GLU A N 1
ATOM 768 C CA . GLU A 1 100 ? -5.446 10.362 15.911 1.00 97.19 100 GLU A CA 1
ATOM 769 C C . GLU A 1 100 ? -4.301 9.630 16.620 1.00 97.19 100 GLU A C 1
ATOM 771 O O . GLU A 1 100 ? -3.328 10.245 17.057 1.00 97.19 100 GLU A O 1
ATOM 776 N N . LYS A 1 101 ? -4.415 8.305 16.763 1.00 96.94 101 LYS A N 1
ATOM 777 C CA . LYS A 1 101 ? -3.480 7.497 17.557 1.00 96.94 101 LYS A CA 1
ATOM 778 C C . LYS A 1 101 ? -2.422 6.786 16.724 1.00 96.94 101 LYS A C 1
ATOM 780 O O . LYS A 1 101 ? -1.646 6.023 17.302 1.00 96.94 101 LYS A O 1
ATOM 785 N N . HIS A 1 102 ? -2.381 7.023 15.412 1.00 96.50 102 HIS A N 1
ATOM 786 C CA . HIS A 1 102 ? -1.521 6.286 14.492 1.00 96.50 102 HIS A CA 1
ATOM 787 C C . HIS A 1 102 ? -0.059 6.285 14.942 1.00 96.50 102 HIS A C 1
ATOM 789 O O . HIS A 1 102 ? 0.515 5.214 15.103 1.00 96.50 102 HIS A O 1
ATOM 795 N N . GLU A 1 103 ? 0.533 7.455 15.204 1.00 93.31 103 GLU A N 1
ATOM 796 C CA . GLU A 1 103 ? 1.958 7.547 15.552 1.00 93.31 103 GLU A CA 1
ATOM 797 C C . GLU A 1 103 ? 2.308 6.744 16.810 1.00 93.31 103 GLU A C 1
ATOM 799 O O . GLU A 1 103 ? 3.270 5.976 16.809 1.00 93.31 103 GLU A O 1
ATOM 804 N N . VAL A 1 104 ? 1.494 6.878 17.861 1.00 95.94 104 VAL A N 1
ATOM 805 C CA . VAL A 1 104 ? 1.723 6.215 19.152 1.00 95.94 104 VAL A CA 1
ATOM 806 C C . VAL A 1 104 ? 1.500 4.708 19.034 1.00 95.94 104 VAL A C 1
ATOM 808 O O . VAL A 1 104 ? 2.389 3.926 19.355 1.00 95.94 104 VAL A O 1
ATOM 811 N N . GLN A 1 105 ? 0.347 4.283 18.508 1.00 94.69 105 GLN A N 1
ATOM 812 C CA . GLN A 1 105 ? 0.035 2.857 18.376 1.00 94.69 105 GLN A CA 1
ATOM 813 C C . GLN A 1 105 ? 1.003 2.140 17.441 1.00 94.69 105 GLN A C 1
ATOM 815 O O . GLN A 1 105 ? 1.334 0.974 17.663 1.00 94.69 105 GLN A O 1
ATOM 820 N N . TRP A 1 106 ? 1.454 2.821 16.388 1.00 95.69 106 TRP A N 1
ATOM 821 C CA . TRP A 1 106 ? 2.407 2.247 15.459 1.00 95.69 106 TRP A CA 1
ATOM 822 C C . TRP A 1 106 ? 3.781 2.061 16.098 1.00 95.69 106 TRP A C 1
ATOM 824 O O . TRP A 1 106 ? 4.363 0.985 15.966 1.00 95.69 106 TRP A O 1
ATOM 834 N N . ALA A 1 107 ? 4.276 3.057 16.837 1.00 93.88 107 ALA A N 1
ATOM 835 C CA . ALA A 1 107 ? 5.526 2.932 17.580 1.00 93.88 107 ALA A CA 1
ATOM 836 C C . ALA A 1 107 ? 5.474 1.766 18.585 1.00 93.88 107 ALA A C 1
ATOM 838 O O . ALA A 1 107 ? 6.362 0.909 18.573 1.00 93.88 107 ALA A O 1
ATOM 839 N N . ASP A 1 108 ? 4.391 1.675 19.362 1.00 95.38 108 ASP A N 1
ATOM 840 C CA . ASP A 1 108 ? 4.181 0.603 20.342 1.00 95.38 108 ASP A CA 1
ATOM 841 C C . ASP A 1 108 ? 4.126 -0.780 19.674 1.00 95.38 108 ASP A C 1
ATOM 843 O O . ASP A 1 108 ? 4.699 -1.753 20.170 1.00 95.38 108 ASP A O 1
ATOM 847 N N . TYR A 1 109 ? 3.456 -0.889 18.524 1.00 94.62 109 TYR A N 1
ATOM 848 C CA . TYR A 1 109 ? 3.388 -2.127 17.745 1.00 94.62 109 TYR A CA 1
ATOM 849 C C . TYR A 1 109 ? 4.771 -2.581 17.254 1.00 94.62 109 TYR A C 1
ATOM 851 O O . TYR A 1 109 ? 5.114 -3.763 17.361 1.00 94.62 109 TYR A O 1
ATOM 859 N N . LEU A 1 110 ? 5.595 -1.656 16.751 1.00 93.56 110 LEU A N 1
ATOM 860 C CA . LEU A 1 110 ? 6.953 -1.966 16.295 1.00 93.56 110 LEU A CA 1
ATOM 861 C C . LEU A 1 110 ? 7.855 -2.434 17.446 1.00 93.56 110 LEU A C 1
ATOM 863 O O . LEU A 1 110 ? 8.664 -3.350 17.263 1.00 93.56 110 LEU A O 1
ATOM 867 N N . GLU A 1 111 ? 7.711 -1.842 18.632 1.00 95.00 111 GLU A N 1
ATOM 868 C CA . GLU A 1 111 ? 8.441 -2.272 19.826 1.00 95.00 111 GLU A CA 1
ATOM 869 C C . GLU A 1 111 ? 8.004 -3.669 20.292 1.00 95.00 111 GLU A C 1
ATOM 871 O O . GLU A 1 111 ? 8.854 -4.506 20.618 1.00 95.00 111 GLU A O 1
ATOM 876 N N . GLN A 1 112 ? 6.700 -3.960 20.253 1.00 93.88 112 GLN A N 1
ATOM 877 C CA . GLN A 1 112 ? 6.165 -5.287 20.573 1.00 93.88 112 GLN A CA 1
ATOM 878 C C . GLN A 1 112 ? 6.671 -6.358 19.602 1.00 93.88 112 GLN A C 1
ATOM 880 O O . GLN A 1 112 ? 7.126 -7.412 20.050 1.00 93.88 112 GLN A O 1
ATOM 885 N N . LEU A 1 113 ? 6.679 -6.080 18.291 1.00 93.81 113 LEU A N 1
ATOM 886 C CA . LEU A 1 113 ? 7.256 -6.990 17.294 1.00 93.81 113 LEU A CA 1
ATOM 887 C C . LEU A 1 113 ? 8.717 -7.307 17.611 1.00 93.81 113 LEU A C 1
ATOM 889 O O . LEU A 1 113 ? 9.105 -8.474 17.665 1.00 93.81 113 LEU A O 1
ATOM 893 N N . LYS A 1 114 ? 9.517 -6.265 17.865 1.00 92.06 114 LYS A N 1
ATOM 894 C CA . LYS A 1 114 ? 10.940 -6.408 18.177 1.00 92.06 114 LYS A CA 1
ATOM 895 C C . LYS A 1 114 ? 11.157 -7.239 19.442 1.00 92.06 114 LYS A C 1
ATOM 897 O O . LYS A 1 114 ? 11.999 -8.134 19.443 1.00 92.06 114 LYS A O 1
ATOM 902 N N . SER A 1 115 ? 10.391 -6.961 20.493 1.00 93.38 115 SER A N 1
ATOM 903 C CA . SER A 1 115 ? 10.496 -7.648 21.787 1.00 93.38 115 SER A CA 1
ATOM 904 C C . SER A 1 115 ? 10.082 -9.118 21.701 1.00 93.38 115 SER A C 1
ATOM 906 O O . SER A 1 115 ? 10.654 -9.961 22.389 1.00 93.38 115 SER A O 1
ATOM 908 N N . ALA A 1 116 ? 9.131 -9.435 20.821 1.00 92.69 116 ALA A N 1
ATOM 909 C CA . ALA A 1 116 ? 8.671 -10.793 20.556 1.00 92.69 116 ALA A CA 1
ATOM 910 C C . ALA A 1 116 ? 9.519 -11.549 19.509 1.00 92.69 116 ALA A C 1
ATOM 912 O O . ALA A 1 116 ? 9.242 -12.714 19.233 1.00 92.69 116 ALA A O 1
ATOM 913 N N . GLY A 1 117 ? 10.530 -10.910 18.901 1.00 92.88 117 GLY A N 1
ATOM 914 C CA . GLY A 1 117 ? 11.306 -11.498 17.799 1.00 92.88 117 GLY A CA 1
ATOM 915 C C . GLY A 1 117 ? 10.481 -11.744 16.528 1.00 92.88 117 GLY A C 1
ATOM 916 O O . GLY A 1 117 ? 10.841 -12.583 15.703 1.00 92.88 117 GLY A O 1
ATOM 917 N N . LEU A 1 118 ? 9.361 -11.036 16.382 1.00 92.38 118 LEU A N 1
ATOM 918 C CA . LEU A 1 118 ? 8.448 -11.129 15.250 1.00 92.38 118 LEU A CA 1
ATOM 919 C C . LEU A 1 118 ? 8.811 -10.091 14.183 1.00 92.38 118 LEU A C 1
ATOM 921 O O . LEU A 1 118 ? 9.423 -9.059 14.452 1.00 92.38 118 LEU A O 1
ATOM 925 N N . SER A 1 119 ? 8.393 -10.355 12.948 1.00 88.56 119 SER A N 1
ATOM 926 C CA . SER A 1 119 ? 8.566 -9.436 11.825 1.00 88.56 119 SER A CA 1
ATOM 927 C C . SER A 1 119 ? 7.215 -8.932 11.332 1.00 88.56 119 SER A C 1
ATOM 929 O O . SER A 1 119 ? 6.223 -9.669 11.316 1.00 88.56 119 SER A O 1
ATOM 931 N N . ARG A 1 120 ? 7.205 -7.697 10.815 1.00 91.38 120 ARG A N 1
ATOM 932 C CA . ARG A 1 120 ? 6.106 -7.162 9.995 1.00 91.38 120 ARG A CA 1
ATOM 933 C C . ARG A 1 120 ? 5.815 -8.044 8.782 1.00 91.38 120 ARG A C 1
ATOM 935 O O . ARG A 1 120 ? 4.748 -7.933 8.205 1.00 91.38 120 ARG A O 1
ATOM 942 N N . GLY A 1 121 ? 6.721 -8.952 8.434 1.00 79.12 121 GLY A N 1
ATOM 943 C CA . GLY A 1 121 ? 6.640 -9.830 7.279 1.00 79.12 121 GLY A CA 1
ATOM 944 C C . GLY A 1 121 ? 7.544 -9.322 6.173 1.00 79.12 121 GLY A C 1
ATOM 945 O O . GLY A 1 121 ? 7.809 -8.123 6.064 1.00 79.12 121 GLY A O 1
ATOM 946 N N . GLU A 1 122 ? 8.013 -10.238 5.340 1.00 65.50 122 GLU A N 1
ATOM 947 C CA . GLU A 1 122 ? 8.592 -9.858 4.061 1.00 65.50 122 GLU A CA 1
ATOM 948 C C . GLU A 1 122 ? 7.445 -9.435 3.153 1.00 65.50 122 GLU A C 1
ATOM 950 O O . GLU A 1 122 ? 6.449 -10.155 3.018 1.00 65.50 122 GLU A O 1
ATOM 955 N N . MET A 1 123 ? 7.570 -8.268 2.521 1.00 61.84 123 MET A N 1
ATOM 956 C CA . MET A 1 123 ? 6.728 -7.987 1.372 1.00 61.84 123 MET A CA 1
ATOM 957 C C . MET A 1 123 ? 7.056 -9.091 0.375 1.00 61.84 123 MET A C 1
ATOM 959 O O . MET A 1 123 ? 8.186 -9.148 -0.105 1.00 61.84 123 MET A O 1
ATOM 963 N N . LYS A 1 124 ? 6.125 -10.029 0.149 1.00 55.25 124 LYS A N 1
ATOM 964 C CA . LYS A 1 124 ? 6.338 -11.098 -0.825 1.00 55.25 124 LYS A CA 1
ATOM 965 C C . LYS A 1 124 ? 6.470 -10.425 -2.175 1.00 55.25 124 LYS A C 1
ATOM 967 O O . LYS A 1 124 ? 5.486 -10.071 -2.819 1.00 55.25 124 LYS A O 1
ATOM 972 N N . LEU A 1 125 ? 7.714 -10.186 -2.552 1.00 58.00 125 LEU A N 1
ATOM 973 C CA . LEU A 1 125 ? 8.083 -9.802 -3.882 1.00 58.00 125 LEU A CA 1
ATOM 974 C C . LEU A 1 125 ? 7.684 -10.999 -4.749 1.00 58.00 125 LEU A C 1
ATOM 976 O O . LEU A 1 125 ? 8.277 -12.073 -4.676 1.00 58.00 125 LEU A O 1
ATOM 980 N N . VAL A 1 126 ? 6.571 -10.862 -5.453 1.00 65.69 126 VAL A N 1
ATOM 981 C CA . VAL A 1 126 ? 6.151 -11.809 -6.481 1.00 65.69 126 VAL A CA 1
ATOM 982 C C . VAL A 1 126 ? 6.735 -11.335 -7.805 1.00 65.69 126 VAL A C 1
ATOM 984 O O . VAL A 1 126 ? 6.913 -10.124 -7.964 1.00 65.69 126 VAL A O 1
ATOM 987 N N . PRO A 1 127 ? 7.066 -12.241 -8.740 1.00 78.69 127 PRO A N 1
ATOM 988 C CA . PRO A 1 127 ? 7.341 -11.830 -10.106 1.00 78.69 127 PRO A CA 1
ATOM 989 C C . PRO A 1 127 ? 6.194 -10.956 -10.621 1.00 78.69 127 PRO A C 1
ATOM 991 O O . PRO A 1 127 ? 5.030 -11.285 -10.381 1.00 78.69 127 PRO A O 1
ATOM 994 N N . ARG A 1 128 ? 6.524 -9.829 -11.258 1.00 85.69 128 ARG A N 1
ATOM 995 C CA . ARG A 1 128 ? 5.535 -8.834 -11.695 1.00 85.69 128 ARG A CA 1
ATOM 996 C C . ARG A 1 128 ? 5.469 -8.774 -13.205 1.00 85.69 128 ARG A C 1
ATOM 998 O O . ARG A 1 128 ? 6.511 -8.760 -13.854 1.00 85.69 128 ARG A O 1
ATOM 1005 N N . LYS A 1 129 ? 4.281 -8.691 -13.789 1.00 92.12 129 LYS A N 1
ATOM 1006 C CA . LYS A 1 129 ? 4.132 -8.455 -15.227 1.00 92.12 129 LYS A CA 1
ATOM 1007 C C . LYS A 1 129 ? 4.159 -6.965 -15.511 1.00 92.12 129 LYS A C 1
ATOM 1009 O O . LYS A 1 129 ? 3.260 -6.248 -15.098 1.00 92.12 129 LYS A O 1
ATOM 1014 N N . LEU A 1 130 ? 5.158 -6.513 -16.255 1.00 95.62 130 LEU A N 1
ATOM 1015 C CA . LEU A 1 130 ? 5.297 -5.130 -16.702 1.00 95.62 130 LEU A CA 1
ATOM 1016 C C . LEU A 1 130 ? 5.109 -5.038 -18.212 1.00 95.62 130 LEU A C 1
ATOM 1018 O O . LEU A 1 130 ? 5.445 -5.974 -18.943 1.00 95.62 130 LEU A O 1
ATOM 1022 N N . THR A 1 131 ? 4.627 -3.890 -18.678 1.00 97.56 131 THR A N 1
ATOM 1023 C CA . THR A 1 131 ? 4.669 -3.518 -20.096 1.00 97.56 131 THR A CA 1
ATOM 1024 C C . THR A 1 131 ? 5.811 -2.536 -20.293 1.00 97.56 131 THR A C 1
ATOM 1026 O O . THR A 1 131 ? 5.774 -1.431 -19.762 1.00 97.56 131 THR A O 1
ATOM 1029 N N . LEU A 1 132 ? 6.836 -2.925 -21.044 1.00 97.25 132 LEU A N 1
ATOM 1030 C CA . LEU A 1 132 ? 7.954 -2.048 -21.368 1.00 97.25 132 LEU A CA 1
ATOM 1031 C C . LEU A 1 132 ? 7.756 -1.450 -22.756 1.00 97.25 132 LEU A C 1
ATOM 1033 O O . LEU A 1 132 ? 7.515 -2.186 -23.713 1.00 97.25 132 LEU A O 1
ATOM 1037 N N . LEU A 1 133 ? 7.888 -0.130 -22.852 1.00 97.50 133 LEU A N 1
ATOM 1038 C CA . LEU A 1 133 ? 7.861 0.621 -24.102 1.00 97.50 133 LEU A CA 1
ATOM 1039 C C . LEU A 1 133 ? 9.252 1.186 -24.390 1.00 97.50 133 LEU A C 1
ATOM 1041 O O . LEU A 1 133 ? 9.883 1.810 -23.531 1.00 97.50 133 LEU A O 1
ATOM 1045 N N . TYR A 1 134 ? 9.722 0.987 -25.613 1.00 96.69 134 TYR A N 1
ATOM 1046 C CA . TYR A 1 134 ? 11.047 1.384 -26.061 1.00 96.69 134 TYR A CA 1
ATOM 1047 C C . TYR A 1 134 ? 10.937 2.477 -27.110 1.00 96.69 134 TYR A C 1
ATOM 1049 O O . TYR A 1 134 ? 10.211 2.342 -28.093 1.00 96.69 134 TYR A O 1
ATOM 1057 N N . PHE A 1 135 ? 11.698 3.549 -26.922 1.00 95.50 135 PHE A N 1
ATOM 1058 C CA . PHE A 1 135 ? 11.681 4.698 -27.819 1.00 95.50 135 PHE A CA 1
ATOM 1059 C C . PHE A 1 135 ? 13.073 5.013 -28.369 1.00 95.50 135 PHE A C 1
ATOM 1061 O O . PHE A 1 135 ? 14.099 4.539 -27.874 1.00 95.50 135 PHE A O 1
ATOM 1068 N N . VAL A 1 136 ? 13.091 5.855 -29.405 1.00 95.00 136 VAL A N 1
ATOM 1069 C CA . VAL A 1 136 ? 14.302 6.401 -30.031 1.00 95.00 136 VAL A CA 1
ATOM 1070 C C . VAL A 1 136 ? 15.206 5.288 -30.572 1.00 95.00 136 VAL A C 1
ATOM 1072 O O . VAL A 1 136 ? 14.856 4.624 -31.545 1.00 95.00 136 VAL A O 1
ATOM 1075 N N . SER A 1 137 ? 16.372 5.075 -29.967 1.00 92.19 137 SER A N 1
ATOM 1076 C CA . SER A 1 137 ? 17.391 4.141 -30.439 1.00 92.19 137 SER A CA 1
ATOM 1077 C C . SER A 1 137 ? 17.153 2.710 -29.959 1.00 92.19 137 SER A C 1
ATOM 1079 O O . SER A 1 137 ? 17.682 1.773 -30.562 1.00 92.19 137 SER A O 1
ATOM 1081 N N . LEU A 1 138 ? 16.334 2.515 -28.917 1.00 92.81 138 LEU A N 1
ATOM 1082 C CA . LEU A 1 138 ? 16.099 1.194 -28.338 1.00 92.81 138 LEU A CA 1
ATOM 1083 C C . LEU A 1 138 ? 15.396 0.233 -29.306 1.00 92.81 138 LEU A C 1
ATOM 1085 O O . LEU A 1 138 ? 15.910 -0.874 -29.451 1.00 92.81 138 LEU A O 1
ATOM 1089 N N . PRO A 1 139 ? 14.324 0.604 -30.039 1.00 95.75 139 PRO A N 1
ATOM 1090 C CA . PRO A 1 139 ? 13.682 -0.327 -30.967 1.00 95.75 139 PRO A CA 1
ATOM 1091 C C . PRO A 1 139 ? 14.618 -0.891 -32.032 1.00 95.75 139 PRO A C 1
ATOM 1093 O O . PRO A 1 139 ? 14.536 -2.071 -32.366 1.00 95.75 139 PRO A O 1
ATOM 1096 N N . VAL A 1 140 ? 15.552 -0.068 -32.518 1.00 92.94 140 VAL A N 1
ATOM 1097 C CA . VAL A 1 140 ? 16.577 -0.490 -33.481 1.00 92.94 140 VAL A CA 1
ATOM 1098 C C . VAL A 1 140 ? 17.582 -1.441 -32.829 1.00 92.94 140 VAL A C 1
ATOM 1100 O O . VAL A 1 140 ? 17.972 -2.429 -33.445 1.00 92.94 140 VAL A O 1
ATOM 1103 N N . ALA A 1 141 ? 17.989 -1.169 -31.587 1.00 90.25 141 ALA A N 1
ATOM 1104 C CA . ALA A 1 141 ? 18.964 -1.985 -30.868 1.00 90.25 141 ALA A CA 1
ATOM 1105 C C . ALA A 1 141 ? 18.402 -3.346 -30.420 1.00 90.25 141 ALA A C 1
ATOM 1107 O O . ALA A 1 141 ? 19.097 -4.355 -30.514 1.00 90.25 141 ALA A O 1
ATOM 1108 N N . VAL A 1 142 ? 17.154 -3.384 -29.939 1.00 90.19 142 VAL A N 1
ATOM 1109 C CA . VAL A 1 142 ? 16.546 -4.585 -29.332 1.00 90.19 142 VAL A CA 1
ATOM 1110 C C . VAL A 1 142 ? 15.527 -5.287 -30.235 1.00 90.19 142 VAL A C 1
ATOM 1112 O O . VAL A 1 142 ? 15.007 -6.345 -29.876 1.00 90.19 142 VAL A O 1
ATOM 1115 N N . GLY A 1 143 ? 15.242 -4.714 -31.409 1.00 93.50 143 GLY A N 1
ATOM 1116 C CA . GLY A 1 143 ? 14.383 -5.294 -32.445 1.00 93.50 143 GLY A CA 1
ATOM 1117 C C . GLY A 1 143 ? 12.887 -5.295 -32.122 1.00 93.50 143 GLY A C 1
ATOM 1118 O O . GLY A 1 143 ? 12.134 -6.051 -32.734 1.00 93.50 143 GLY A O 1
ATOM 1119 N N . LYS A 1 144 ? 12.448 -4.503 -31.140 1.00 94.25 144 LYS A N 1
ATOM 1120 C CA . LYS A 1 144 ? 11.047 -4.412 -30.712 1.00 94.25 144 LYS A CA 1
ATOM 1121 C C . LYS A 1 144 ? 10.748 -3.041 -30.112 1.00 94.25 144 LYS A C 1
ATOM 1123 O O . LYS A 1 144 ? 11.604 -2.459 -29.458 1.00 94.25 144 LYS A O 1
ATOM 1128 N N . GLU A 1 145 ? 9.529 -2.551 -30.298 1.00 95.62 145 GLU A N 1
ATOM 1129 C CA . GLU A 1 145 ? 9.068 -1.266 -29.742 1.00 95.62 145 GLU A CA 1
ATOM 1130 C C . GLU A 1 145 ? 8.416 -1.424 -28.365 1.00 95.62 145 GLU A C 1
ATOM 1132 O O . GLU A 1 145 ? 8.358 -0.480 -27.585 1.00 95.62 145 GLU A O 1
ATOM 1137 N N . GLN A 1 146 ? 7.951 -2.631 -28.045 1.00 96.56 146 GLN A N 1
ATOM 1138 C CA . GLN A 1 146 ? 7.390 -2.961 -26.744 1.00 96.56 146 GLN A CA 1
ATOM 1139 C C . GLN A 1 146 ? 7.532 -4.450 -26.432 1.00 96.56 146 GLN A C 1
ATOM 1141 O O . GLN A 1 146 ? 7.630 -5.285 -27.337 1.00 96.56 146 GLN A O 1
ATOM 1146 N N . GLU A 1 147 ? 7.483 -4.797 -25.151 1.00 96.06 147 GLU A N 1
ATOM 1147 C CA . GLU A 1 147 ? 7.280 -6.173 -24.697 1.00 96.06 147 GLU A CA 1
ATOM 1148 C C . GLU A 1 147 ? 6.566 -6.228 -23.347 1.00 96.06 147 GLU A C 1
ATOM 1150 O O . GLU A 1 147 ? 6.662 -5.308 -22.540 1.00 96.06 147 GLU A O 1
ATOM 1155 N N . GLN A 1 148 ? 5.863 -7.333 -23.097 1.00 95.81 148 GLN A N 1
ATOM 1156 C CA . GLN A 1 148 ? 5.359 -7.662 -21.770 1.00 95.81 148 GLN A CA 1
ATOM 1157 C C . GLN A 1 148 ? 6.310 -8.672 -21.127 1.00 95.81 148 GLN A C 1
ATOM 1159 O O . GLN A 1 148 ? 6.623 -9.697 -21.736 1.00 95.81 148 GLN A O 1
ATOM 1164 N N . LEU A 1 149 ? 6.778 -8.384 -19.915 1.00 93.12 149 LEU A N 1
ATOM 1165 C CA . LEU A 1 149 ? 7.752 -9.216 -19.212 1.00 93.12 149 LEU A CA 1
ATOM 1166 C C . LEU A 1 149 ? 7.293 -9.518 -17.802 1.00 93.12 149 LEU A C 1
ATOM 1168 O O . LEU A 1 149 ? 6.819 -8.633 -17.102 1.00 93.12 149 LEU A O 1
ATOM 1172 N N . GLU A 1 150 ? 7.519 -10.754 -17.377 1.00 92.06 150 GLU A N 1
ATOM 1173 C CA . GLU A 1 150 ? 7.466 -11.114 -15.969 1.00 92.06 150 GLU A CA 1
ATOM 1174 C C . GLU A 1 150 ? 8.847 -10.848 -15.357 1.00 92.06 150 GLU A C 1
ATOM 1176 O O . GLU A 1 150 ? 9.806 -11.586 -15.598 1.00 92.06 150 GLU A O 1
ATOM 1181 N N . VAL A 1 151 ? 8.976 -9.732 -14.641 1.00 90.88 151 VAL A N 1
ATOM 1182 C CA . VAL A 1 151 ? 10.216 -9.356 -13.963 1.00 90.88 151 VAL A CA 1
ATOM 1183 C C . VAL A 1 151 ? 10.332 -10.105 -12.639 1.00 90.88 151 VAL A C 1
ATOM 1185 O O . VAL A 1 151 ? 9.319 -10.304 -11.963 1.00 90.88 151 VAL A O 1
ATOM 1188 N N . PRO A 1 152 ? 11.539 -10.539 -12.236 1.00 88.25 152 PRO A N 1
ATOM 1189 C CA . PRO A 1 152 ? 11.722 -11.208 -10.960 1.00 88.25 152 PRO A CA 1
ATOM 1190 C C . PRO A 1 152 ? 11.274 -10.337 -9.791 1.00 88.25 152 PRO A C 1
ATOM 1192 O O . PRO A 1 152 ? 11.432 -9.123 -9.804 1.00 88.25 152 PRO A O 1
ATOM 1195 N N . ALA A 1 153 ? 10.835 -11.003 -8.730 1.00 77.88 153 ALA A N 1
ATOM 1196 C CA . ALA A 1 153 ? 10.559 -10.431 -7.420 1.00 77.88 153 ALA A CA 1
ATOM 1197 C C . ALA A 1 153 ? 11.597 -9.385 -6.958 1.00 77.88 153 ALA A C 1
ATOM 1199 O O . ALA A 1 153 ? 11.244 -8.327 -6.450 1.00 77.88 153 ALA A O 1
ATOM 1200 N N . SER A 1 154 ? 12.885 -9.662 -7.168 1.00 82.00 154 SER A N 1
ATOM 1201 C CA . SER A 1 154 ? 13.990 -8.786 -6.767 1.00 82.00 154 SER A CA 1
ATOM 1202 C C . SER A 1 154 ? 14.065 -7.453 -7.522 1.00 82.00 154 SER A C 1
ATOM 1204 O O . SER A 1 154 ? 14.953 -6.668 -7.227 1.00 82.00 154 SER A O 1
ATOM 1206 N N . VAL A 1 155 ? 13.221 -7.233 -8.533 1.00 89.62 155 VAL A N 1
ATOM 1207 C CA . VAL A 1 155 ? 13.141 -5.992 -9.307 1.00 89.62 155 VAL A CA 1
ATOM 1208 C C . VAL A 1 155 ? 11.945 -5.192 -8.799 1.00 89.62 155 VAL A C 1
ATOM 1210 O O . VAL A 1 155 ? 10.811 -5.386 -9.239 1.00 89.62 155 VAL A O 1
ATOM 1213 N N . ALA A 1 156 ? 12.195 -4.327 -7.823 1.00 85.50 156 ALA A N 1
ATOM 1214 C CA . ALA A 1 156 ? 11.192 -3.530 -7.139 1.00 85.50 156 ALA A CA 1
ATOM 1215 C C . ALA A 1 156 ? 11.145 -2.067 -7.592 1.00 85.50 156 ALA A C 1
ATOM 1217 O O . ALA A 1 156 ? 10.070 -1.476 -7.487 1.00 85.50 156 ALA A O 1
ATOM 1218 N N . THR A 1 157 ? 12.243 -1.500 -8.099 1.00 91.75 157 THR A N 1
ATOM 1219 C CA . THR A 1 157 ? 12.322 -0.095 -8.543 1.00 91.75 157 THR A CA 1
ATOM 1220 C C . THR A 1 157 ? 12.747 0.055 -10.005 1.00 91.75 157 THR A C 1
ATOM 1222 O O . THR A 1 157 ? 13.193 -0.900 -10.651 1.00 91.75 157 THR A O 1
ATOM 1225 N N . VAL A 1 158 ? 12.623 1.274 -10.541 1.00 95.25 158 VAL A N 1
ATOM 1226 C CA . VAL A 1 158 ? 13.122 1.638 -11.879 1.00 95.25 158 VAL A CA 1
ATOM 1227 C C . VAL A 1 158 ? 14.621 1.344 -12.024 1.00 95.25 158 VAL A C 1
ATOM 1229 O O . VAL A 1 158 ? 15.032 0.761 -13.028 1.00 95.25 158 VAL A O 1
ATOM 1232 N N . GLU A 1 159 ? 15.440 1.688 -11.031 1.00 95.31 159 GLU A N 1
ATOM 1233 C CA . GLU A 1 159 ? 16.880 1.400 -11.019 1.00 95.31 159 GLU A CA 1
ATOM 1234 C C . GLU A 1 159 ? 17.166 -0.096 -11.165 1.00 95.31 159 GLU A C 1
ATOM 1236 O O . GLU A 1 159 ? 17.933 -0.516 -12.039 1.00 95.31 159 GLU A O 1
ATOM 1241 N N . GLU A 1 160 ? 16.499 -0.915 -10.353 1.00 94.31 160 GLU A N 1
ATOM 1242 C CA . GLU A 1 160 ? 16.663 -2.365 -10.375 1.00 94.31 160 GLU A CA 1
ATOM 1243 C C . GLU A 1 160 ? 16.184 -2.964 -11.703 1.00 94.31 160 GLU A C 1
ATOM 1245 O O . GLU A 1 160 ? 16.791 -3.918 -12.199 1.00 94.31 160 GLU A O 1
ATOM 1250 N N . LEU A 1 161 ? 15.147 -2.382 -12.320 1.00 96.00 161 LEU A N 1
ATOM 1251 C CA . LEU A 1 161 ? 14.659 -2.792 -13.637 1.00 96.00 161 LEU A CA 1
ATOM 1252 C C . LEU A 1 161 ? 15.700 -2.531 -14.721 1.00 96.00 161 LEU A C 1
ATOM 1254 O O . LEU A 1 161 ? 15.995 -3.431 -15.509 1.00 96.00 161 LEU A O 1
ATOM 1258 N N . ILE A 1 162 ? 16.281 -1.331 -14.760 1.00 96.69 162 ILE A N 1
ATOM 1259 C CA . ILE A 1 162 ? 17.317 -0.997 -15.741 1.00 96.69 162 ILE A CA 1
ATOM 1260 C C . ILE A 1 162 ? 18.554 -1.874 -15.525 1.00 96.69 162 ILE A C 1
ATOM 1262 O O . ILE A 1 162 ? 19.056 -2.470 -16.481 1.00 96.69 162 ILE A O 1
ATOM 1266 N N . ALA A 1 163 ? 19.002 -2.045 -14.279 1.00 95.50 163 ALA A N 1
ATOM 1267 C CA . ALA A 1 163 ? 20.113 -2.935 -13.949 1.00 95.50 163 ALA A CA 1
ATOM 1268 C C . ALA A 1 163 ? 19.838 -4.393 -14.362 1.00 95.50 163 ALA A C 1
ATOM 1270 O O . ALA A 1 163 ? 20.742 -5.095 -14.822 1.00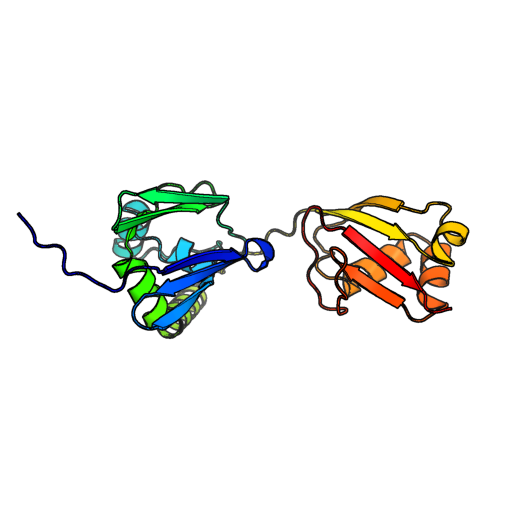 95.50 163 ALA A O 1
ATOM 1271 N N . TRP A 1 164 ? 18.596 -4.859 -14.223 1.00 95.56 164 TRP A N 1
ATOM 1272 C CA . TRP A 1 164 ? 18.185 -6.191 -14.658 1.00 95.56 164 TRP A CA 1
ATOM 1273 C C . TRP A 1 164 ? 18.145 -6.324 -16.187 1.00 95.56 164 TRP A C 1
ATOM 1275 O O . TRP A 1 164 ? 18.640 -7.319 -16.718 1.00 95.56 164 TRP A O 1
ATOM 1285 N N . LEU A 1 165 ? 17.637 -5.317 -16.908 1.00 95.56 165 LEU A N 1
ATOM 1286 C CA . LEU A 1 165 ? 17.617 -5.307 -18.375 1.00 95.56 165 LEU A CA 1
ATOM 1287 C C . LEU A 1 165 ? 19.030 -5.353 -18.965 1.00 95.56 165 LEU A C 1
ATOM 1289 O O . LEU A 1 165 ? 19.272 -6.152 -19.869 1.00 95.56 165 LEU A O 1
ATOM 1293 N N . LYS A 1 166 ? 19.975 -4.578 -18.415 1.00 95.56 166 LYS A N 1
ATOM 1294 C CA . LYS A 1 166 ? 21.387 -4.588 -18.842 1.00 95.56 166 LYS A CA 1
ATOM 1295 C C . LYS A 1 166 ? 22.005 -5.986 -18.781 1.00 95.56 166 LYS A C 1
ATOM 1297 O O . LYS A 1 166 ? 22.703 -6.397 -19.700 1.00 95.56 166 LYS A O 1
ATOM 1302 N N . LYS A 1 167 ? 21.665 -6.767 -17.751 1.00 95.25 167 LYS A N 1
ATOM 1303 C CA . LYS A 1 167 ? 22.165 -8.141 -17.563 1.00 95.25 167 LYS A CA 1
ATOM 1304 C C . LYS A 1 167 ? 21.613 -9.157 -18.569 1.00 95.25 167 LYS A C 1
ATOM 1306 O O . LYS A 1 167 ? 22.083 -10.293 -18.579 1.00 95.25 167 LYS A O 1
ATOM 1311 N N . ARG A 1 168 ? 20.624 -8.802 -19.401 1.00 92.88 168 ARG A N 1
ATOM 1312 C CA . ARG A 1 168 ? 20.057 -9.728 -20.400 1.00 92.88 168 ARG A CA 1
ATOM 1313 C C . ARG A 1 168 ? 21.036 -10.025 -21.539 1.00 92.88 168 ARG A C 1
ATOM 1315 O O . ARG A 1 168 ? 21.004 -11.135 -22.061 1.00 92.88 168 ARG A O 1
ATOM 1322 N N . SER A 1 169 ? 21.862 -9.052 -21.941 1.00 93.06 169 SER A N 1
ATOM 1323 C CA . SER A 1 169 ? 22.905 -9.210 -22.971 1.00 93.06 169 SER A CA 1
ATOM 1324 C C . SER A 1 169 ? 23.754 -7.943 -23.105 1.00 93.06 169 SER A C 1
ATOM 1326 O O . SER A 1 169 ? 23.236 -6.853 -22.870 1.00 93.06 169 SER A O 1
ATOM 1328 N N . ASP A 1 170 ? 24.953 -8.056 -23.673 1.00 92.56 170 ASP A N 1
ATOM 1329 C CA . ASP A 1 170 ? 25.824 -6.913 -23.994 1.00 92.56 170 ASP A CA 1
ATOM 1330 C C . ASP A 1 170 ? 25.134 -5.839 -24.860 1.00 92.56 170 ASP A C 1
ATOM 1332 O O . ASP A 1 170 ? 25.401 -4.649 -24.716 1.00 92.56 170 ASP A O 1
ATOM 1336 N N . THR A 1 171 ? 24.207 -6.227 -25.749 1.00 93.00 171 THR A N 1
ATOM 1337 C CA . THR A 1 171 ? 23.428 -5.274 -26.565 1.00 93.00 171 THR A CA 1
ATOM 1338 C C . THR A 1 171 ? 22.521 -4.391 -25.709 1.00 93.00 171 THR A C 1
ATOM 1340 O O . THR A 1 171 ? 22.395 -3.200 -25.980 1.00 93.00 171 THR A O 1
ATOM 1343 N N . TRP A 1 172 ? 21.913 -4.957 -24.664 1.00 94.25 172 TRP A N 1
ATOM 1344 C CA . TRP A 1 172 ? 21.076 -4.220 -23.716 1.00 94.25 172 TRP A CA 1
ATOM 1345 C C . TRP A 1 172 ? 21.905 -3.250 -22.883 1.00 94.25 172 TRP A C 1
ATOM 1347 O O . TRP A 1 172 ? 21.518 -2.095 -22.735 1.00 94.25 172 TRP A O 1
ATOM 1357 N N . GLU A 1 173 ? 23.048 -3.710 -22.374 1.00 94.94 173 GLU A N 1
ATOM 1358 C CA . GLU A 1 173 ? 23.981 -2.874 -21.620 1.00 94.94 173 GLU A CA 1
ATOM 1359 C C . GLU A 1 173 ? 24.448 -1.676 -22.454 1.00 94.94 173 GLU A C 1
ATOM 1361 O O . GLU A 1 173 ? 24.227 -0.530 -22.067 1.00 94.94 173 GLU A O 1
ATOM 1366 N N . GLN A 1 174 ? 24.971 -1.928 -23.658 1.00 93.25 174 GLN A N 1
ATOM 1367 C CA . GLN A 1 174 ? 25.436 -0.869 -24.554 1.00 93.25 174 GLN A CA 1
ATOM 1368 C C . GLN A 1 174 ? 24.322 0.105 -24.941 1.00 93.25 174 GLN A C 1
ATOM 1370 O O . GLN A 1 174 ? 24.557 1.308 -24.979 1.00 93.25 174 GLN A O 1
ATOM 1375 N N . ALA A 1 175 ? 23.116 -0.384 -25.245 1.00 92.88 175 ALA A N 1
ATOM 1376 C CA . ALA A 1 175 ? 22.015 0.478 -25.663 1.00 92.88 175 ALA A CA 1
ATOM 1377 C C . ALA A 1 175 ? 21.519 1.395 -24.532 1.00 92.88 175 ALA A C 1
ATOM 1379 O O . ALA A 1 175 ? 21.177 2.547 -24.799 1.00 92.88 175 ALA A O 1
ATOM 1380 N N . LEU A 1 176 ? 21.503 0.900 -23.289 1.00 94.31 176 LEU A N 1
ATOM 1381 C CA . LEU A 1 176 ? 21.041 1.647 -22.116 1.00 94.31 176 LEU A CA 1
ATOM 1382 C C . LEU A 1 176 ? 22.109 2.583 -21.530 1.00 94.31 176 LEU A C 1
ATOM 1384 O O . LEU A 1 176 ? 21.735 3.588 -20.939 1.00 94.31 176 LEU A O 1
ATOM 1388 N N . ASP A 1 177 ? 23.403 2.289 -21.702 1.00 94.06 177 ASP A N 1
ATOM 1389 C CA . ASP A 1 177 ? 24.505 3.151 -21.228 1.00 94.06 177 ASP A CA 1
ATOM 1390 C C . ASP A 1 177 ? 24.983 4.185 -22.247 1.00 94.06 177 ASP A C 1
ATOM 1392 O O . ASP A 1 177 ? 25.766 5.078 -21.924 1.00 94.06 177 ASP A O 1
ATOM 1396 N N . ARG A 1 178 ? 24.515 4.091 -23.494 1.00 90.25 178 ARG A N 1
ATOM 1397 C CA . ARG A 1 178 ? 24.940 5.002 -24.561 1.00 90.25 178 ARG A CA 1
ATOM 1398 C C . ARG A 1 178 ? 24.476 6.445 -24.353 1.00 90.25 178 ARG A C 1
ATOM 1400 O O . ARG A 1 178 ? 25.139 7.355 -24.846 1.00 90.25 178 ARG A O 1
ATOM 1407 N N . TYR A 1 179 ? 23.347 6.647 -23.680 1.00 91.25 179 TYR A N 1
ATOM 1408 C CA . TYR A 1 179 ? 22.705 7.948 -23.498 1.00 91.25 179 TYR A CA 1
ATOM 1409 C C . TYR A 1 179 ? 22.093 8.049 -22.102 1.00 91.25 179 TYR A C 1
ATOM 1411 O O . TYR A 1 179 ? 21.768 7.033 -21.490 1.00 91.25 179 TYR A O 1
ATOM 1419 N N . GLU A 1 180 ? 21.866 9.273 -21.627 1.00 94.31 180 GLU A N 1
ATOM 1420 C CA . GLU A 1 180 ? 21.039 9.479 -20.438 1.00 94.31 180 GLU A CA 1
ATOM 1421 C C . GLU A 1 180 ? 19.614 8.980 -20.702 1.00 94.31 180 GLU A C 1
ATOM 1423 O O . GLU A 1 180 ? 19.067 9.160 -21.792 1.00 94.31 180 GLU A O 1
ATOM 1428 N N . LEU A 1 181 ? 19.007 8.330 -19.712 1.00 95.88 181 LEU A N 1
ATOM 1429 C CA . LEU A 1 181 ? 17.670 7.765 -19.843 1.00 95.88 181 LEU A CA 1
ATOM 1430 C C . LEU A 1 181 ? 16.648 8.664 -19.160 1.00 95.88 181 LEU A C 1
ATOM 1432 O O . LEU A 1 181 ? 16.819 9.079 -18.019 1.00 95.88 181 LEU A O 1
ATOM 1436 N N . THR A 1 182 ? 15.541 8.907 -19.850 1.00 97.06 182 THR A N 1
ATOM 1437 C CA . THR A 1 182 ? 14.312 9.424 -19.254 1.00 97.06 182 THR A CA 1
ATOM 1438 C C . THR A 1 182 ? 13.323 8.280 -19.121 1.00 97.06 182 THR A C 1
ATOM 1440 O O . THR A 1 182 ? 13.039 7.581 -20.099 1.00 97.06 182 THR A O 1
ATOM 1443 N N . ILE A 1 183 ? 12.799 8.096 -17.911 1.00 97.31 183 ILE A N 1
ATOM 1444 C CA . ILE A 1 183 ? 11.847 7.036 -17.596 1.00 97.31 183 ILE A CA 1
ATOM 1445 C C . ILE A 1 183 ? 10.488 7.652 -17.293 1.00 97.31 183 ILE A C 1
ATOM 1447 O O . ILE A 1 183 ? 10.383 8.659 -16.590 1.00 97.31 183 ILE A O 1
ATOM 1451 N N . THR A 1 184 ? 9.435 7.020 -17.806 1.00 97.44 184 THR A N 1
ATOM 1452 C CA . THR A 1 184 ? 8.085 7.264 -17.299 1.00 97.44 184 THR A CA 1
ATOM 1453 C C . THR A 1 184 ? 7.461 5.965 -16.830 1.00 97.44 184 THR A C 1
ATOM 1455 O O . THR A 1 184 ? 7.617 4.936 -17.485 1.00 97.44 184 THR A O 1
ATOM 1458 N N . VAL A 1 185 ? 6.745 6.023 -15.712 1.00 96.38 185 VAL A N 1
ATOM 1459 C CA . VAL A 1 185 ? 5.922 4.931 -15.191 1.00 96.38 185 VAL A CA 1
ATOM 1460 C C . VAL A 1 185 ? 4.473 5.397 -15.267 1.00 96.38 185 VAL A C 1
ATOM 1462 O O . VAL A 1 185 ? 4.119 6.451 -14.741 1.00 96.38 185 VAL A O 1
ATOM 1465 N N . ASN A 1 186 ? 3.630 4.652 -15.978 1.00 95.69 186 ASN A N 1
ATOM 1466 C CA . ASN A 1 186 ? 2.238 5.015 -16.261 1.00 95.69 186 ASN A CA 1
ATOM 1467 C C . ASN A 1 186 ? 2.090 6.440 -16.827 1.00 95.69 186 ASN A C 1
ATOM 1469 O O . ASN A 1 186 ? 1.213 7.202 -16.410 1.00 95.69 186 ASN A O 1
ATOM 1473 N N . LYS A 1 187 ? 2.955 6.795 -17.790 1.00 94.81 187 LYS A N 1
ATOM 1474 C CA . LYS A 1 187 ? 2.969 8.092 -18.498 1.00 94.81 187 LYS A CA 1
ATOM 1475 C C . LYS A 1 187 ? 3.314 9.304 -17.620 1.00 94.81 187 LYS A C 1
ATOM 1477 O O . LYS A 1 187 ? 3.090 10.439 -18.037 1.00 94.81 187 LYS A O 1
ATOM 1482 N N . GLN A 1 188 ? 3.864 9.082 -16.428 1.00 93.69 188 GLN A N 1
ATOM 1483 C CA . GLN A 1 188 ? 4.396 10.127 -15.551 1.00 93.69 188 GLN A CA 1
ATOM 1484 C C . GLN A 1 188 ? 5.905 9.959 -15.410 1.00 93.69 188 GLN A C 1
ATOM 1486 O O . GLN A 1 188 ? 6.377 8.829 -15.324 1.00 93.69 188 GLN A O 1
ATOM 1491 N N . PHE A 1 189 ? 6.659 11.062 -15.391 1.00 95.81 189 PHE A N 1
ATOM 1492 C CA . PHE A 1 189 ? 8.098 11.011 -15.125 1.00 95.81 189 PHE A CA 1
ATOM 1493 C C . PHE A 1 189 ? 8.372 10.298 -13.803 1.00 95.81 189 PHE A C 1
ATOM 1495 O O . PHE A 1 189 ? 7.677 10.536 -12.814 1.00 95.81 189 PHE A O 1
ATOM 1502 N N . ALA A 1 190 ? 9.359 9.409 -13.824 1.00 94.31 190 ALA A N 1
ATOM 1503 C CA . ALA A 1 190 ? 9.718 8.568 -12.699 1.00 94.31 190 ALA A CA 1
ATOM 1504 C C . ALA A 1 190 ? 11.195 8.751 -12.355 1.00 94.31 190 ALA A C 1
ATOM 1506 O O . ALA A 1 190 ? 12.054 8.750 -13.238 1.00 94.31 190 ALA A O 1
ATOM 1507 N N . GLU A 1 191 ? 11.466 8.868 -11.061 1.00 94.81 191 GLU A N 1
ATOM 1508 C CA . GLU A 1 191 ? 12.811 8.812 -10.497 1.00 94.81 191 GLU A CA 1
ATOM 1509 C C . GLU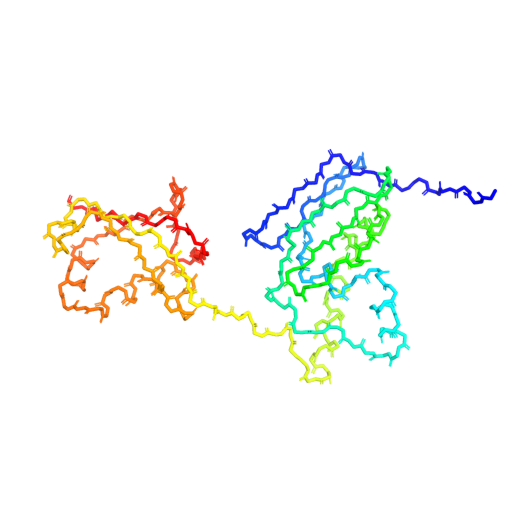 A 1 191 ? 13.299 7.358 -10.417 1.00 94.81 191 GLU A C 1
ATOM 1511 O O . GLU A 1 191 ? 12.512 6.409 -10.495 1.00 94.81 191 GLU A O 1
ATOM 1516 N N . TRP A 1 192 ? 14.603 7.171 -10.229 1.00 92.81 192 TRP A N 1
ATOM 1517 C CA . TRP A 1 192 ? 15.244 5.853 -10.182 1.00 92.81 192 TRP A CA 1
ATOM 1518 C C . TRP A 1 192 ? 14.744 4.951 -9.042 1.00 92.81 192 TRP A C 1
ATOM 1520 O O . TRP A 1 192 ? 14.658 3.734 -9.208 1.00 92.81 192 TRP A O 1
ATOM 1530 N N . ASP A 1 193 ? 14.353 5.536 -7.913 1.00 89.88 193 ASP A N 1
ATOM 1531 C CA . ASP A 1 193 ? 13.805 4.837 -6.747 1.00 89.88 193 ASP A CA 1
ATOM 1532 C C . ASP A 1 193 ? 12.289 4.587 -6.841 1.00 89.88 193 ASP A C 1
ATOM 1534 O O . ASP A 1 193 ? 11.708 3.974 -5.941 1.00 89.88 193 ASP A O 1
ATOM 1538 N N . THR A 1 194 ? 11.643 5.013 -7.935 1.00 89.19 194 THR A N 1
ATOM 1539 C CA . THR A 1 194 ? 10.202 4.820 -8.136 1.00 89.19 194 THR A CA 1
ATOM 1540 C C . THR A 1 194 ? 9.865 3.327 -8.086 1.00 89.19 194 THR A C 1
ATOM 1542 O O . THR A 1 194 ? 10.429 2.553 -8.870 1.00 89.19 194 THR A O 1
ATOM 1545 N N . PRO A 1 195 ? 8.945 2.897 -7.201 1.00 88.56 195 PRO A N 1
ATOM 1546 C CA . PRO A 1 195 ? 8.539 1.504 -7.112 1.00 88.56 195 PRO A CA 1
ATOM 1547 C C . PRO A 1 195 ? 7.725 1.087 -8.341 1.00 88.56 195 PRO A C 1
ATOM 1549 O O . PRO A 1 195 ? 6.915 1.855 -8.856 1.00 88.56 195 PRO A O 1
ATOM 1552 N N . LEU A 1 196 ? 7.928 -0.154 -8.780 1.00 89.50 196 LEU A N 1
ATOM 1553 C CA . LEU A 1 196 ? 7.227 -0.772 -9.904 1.00 89.50 196 LEU A CA 1
ATOM 1554 C C . LEU A 1 196 ? 6.189 -1.771 -9.409 1.00 89.50 196 LEU A C 1
ATOM 1556 O O . LEU A 1 196 ? 6.483 -2.618 -8.567 1.00 89.50 196 LEU A O 1
ATOM 1560 N N . GLU A 1 197 ? 4.994 -1.738 -9.970 1.00 86.38 197 GLU A N 1
ATOM 1561 C CA . GLU A 1 197 ? 3.879 -2.592 -9.569 1.00 86.38 197 GLU A CA 1
ATOM 1562 C C . GLU A 1 197 ? 3.420 -3.531 -10.683 1.00 86.38 197 GLU A C 1
ATOM 1564 O O . GLU A 1 197 ? 3.780 -3.387 -11.849 1.00 86.38 197 GLU A O 1
ATOM 1569 N N . GLU A 1 198 ? 2.615 -4.528 -10.312 1.00 86.81 198 GLU A N 1
ATOM 1570 C CA . GLU A 1 198 ? 1.976 -5.423 -11.278 1.00 86.81 198 GLU A CA 1
ATOM 1571 C C . GLU A 1 198 ? 1.167 -4.615 -12.302 1.00 86.81 198 GLU A C 1
ATOM 1573 O O . GLU A 1 198 ? 0.308 -3.809 -11.944 1.00 86.81 198 GLU A O 1
ATOM 1578 N N . GLY A 1 199 ? 1.422 -4.868 -13.582 1.00 88.75 199 GLY A N 1
ATOM 1579 C CA . GLY A 1 199 ? 0.735 -4.236 -14.701 1.00 88.75 199 GLY A CA 1
ATOM 1580 C C . GLY A 1 199 ? 1.265 -2.858 -15.095 1.00 88.75 199 GLY A C 1
ATOM 1581 O O . GLY A 1 199 ? 0.722 -2.282 -16.038 1.00 88.75 199 GLY A O 1
ATOM 1582 N N . ASP A 1 200 ? 2.297 -2.329 -14.429 1.00 94.81 200 ASP A N 1
ATOM 1583 C CA . ASP A 1 200 ? 2.831 -1.008 -14.763 1.00 94.81 200 ASP A CA 1
ATOM 1584 C C . ASP A 1 200 ? 3.375 -0.941 -16.199 1.00 94.81 200 ASP A C 1
ATOM 1586 O O . ASP A 1 200 ? 4.031 -1.860 -16.704 1.00 94.81 200 ASP A O 1
ATOM 1590 N N . GLU A 1 201 ? 3.109 0.195 -16.847 1.00 97.62 201 GLU A N 1
ATOM 1591 C CA . GLU A 1 201 ? 3.692 0.569 -18.134 1.00 97.62 201 GLU A CA 1
ATOM 1592 C C . GLU A 1 201 ? 4.933 1.431 -17.891 1.00 97.62 201 GLU A C 1
ATOM 1594 O O . GLU A 1 201 ? 4.825 2.524 -17.333 1.00 97.62 201 GLU A O 1
ATOM 1599 N N . VAL A 1 202 ? 6.104 0.959 -18.313 1.00 97.75 202 VAL A N 1
ATOM 1600 C CA . VAL A 1 202 ? 7.376 1.671 -18.155 1.00 97.75 202 VAL A CA 1
ATOM 1601 C C . VAL A 1 202 ? 7.931 2.023 -19.528 1.00 97.75 202 VAL A C 1
ATOM 1603 O O . VAL A 1 202 ? 8.309 1.140 -20.300 1.00 97.75 202 VAL A O 1
ATOM 1606 N N . ALA A 1 203 ? 8.005 3.315 -19.835 1.00 98.00 203 ALA A N 1
ATOM 1607 C CA . ALA A 1 203 ? 8.652 3.797 -21.049 1.00 98.00 203 ALA A CA 1
ATOM 1608 C C . ALA A 1 203 ? 10.102 4.185 -20.772 1.00 98.00 203 ALA A C 1
ATOM 1610 O O . ALA A 1 203 ? 10.373 4.949 -19.844 1.00 98.00 203 ALA A O 1
ATOM 1611 N N . ILE A 1 204 ? 11.008 3.698 -21.617 1.00 97.62 204 ILE A N 1
ATOM 1612 C CA . ILE A 1 204 ? 12.437 4.006 -21.566 1.00 97.62 204 ILE A CA 1
ATOM 1613 C C . ILE A 1 204 ? 12.786 4.841 -22.797 1.00 97.62 204 ILE A C 1
ATOM 1615 O O . ILE A 1 204 ? 12.647 4.381 -23.936 1.00 97.62 204 ILE A O 1
ATOM 1619 N N . VAL A 1 205 ? 13.237 6.073 -22.561 1.00 96.50 205 VAL A N 1
ATOM 1620 C CA . VAL A 1 205 ? 13.530 7.051 -23.612 1.00 96.50 205 VAL A CA 1
ATOM 1621 C C . VAL A 1 205 ? 14.974 7.541 -23.471 1.00 96.50 205 VAL A C 1
ATOM 1623 O O . VAL A 1 205 ? 15.244 8.422 -22.650 1.00 96.50 205 VAL A O 1
ATOM 1626 N N . PRO A 1 206 ? 15.916 7.001 -24.260 1.00 95.25 206 PRO A N 1
ATOM 1627 C CA . PRO A 1 206 ? 17.263 7.553 -24.345 1.00 95.25 206 PRO A CA 1
ATOM 1628 C C . PRO A 1 206 ? 17.240 8.988 -24.885 1.00 95.25 206 PRO A C 1
ATOM 1630 O O . PRO A 1 206 ? 16.570 9.267 -25.880 1.00 95.25 206 PRO A O 1
ATOM 1633 N N . GLN A 1 207 ? 17.985 9.883 -24.243 1.00 91.25 207 GLN A N 1
ATOM 1634 C CA . GLN A 1 207 ? 18.176 11.274 -24.647 1.00 91.25 207 GLN A CA 1
ATOM 1635 C C . GLN A 1 207 ? 19.419 11.356 -25.546 1.00 91.25 207 GLN A C 1
ATOM 1637 O O . GLN A 1 207 ? 20.540 11.516 -25.061 1.00 91.25 207 GLN A O 1
ATOM 1642 N N . GLY A 1 208 ? 19.227 11.159 -26.855 1.00 69.31 208 GLY A N 1
ATOM 1643 C CA . GLY A 1 208 ? 20.304 11.076 -27.849 1.00 69.31 208 GLY A CA 1
ATOM 1644 C C . GLY A 1 208 ? 19.960 11.689 -29.193 1.00 69.31 208 GLY A C 1
ATOM 1645 O O . GLY A 1 208 ? 18.753 11.827 -29.492 1.00 69.31 208 GLY A O 1
#

pLDDT: mean 91.06, std 10.6, range [33.41, 98.0]

Radius of gyration: 21.85 Å; chains: 1; bounding box: 58×33×58 Å

Sequence (208 aa):
MSQAQAGPVPVDIKLRQKARLLEISFDDGETYKLPCEYLRVFSPSAEVKAAVERGELVHGKSGINISSIQPVGNYAVQLVFDDGHDTGVYSWKTLHELGEKHEVQWADYLEQLKSAGLSRGEMKLVPRKLTLLYFVSLPVAVGKEQEQLEVPASVATVEELIAWLKKRSDTWEQALDRYELTITVNKQFAEWDTPLEEGDEVAIVPQG

Secondary structure (DSSP, 8-state):
---------EEEEEEETTTTEEEEEETTS-EEEEEHHHHHHT--SHHHHHHHHTTPPP---TT--EEEEEEETTTEEEEEETTS---EEEEHHHHHHHHHTHHHHHHHHHHHHHHTT--S-------EEEEEEE-TTHHHHHS-SEEEEEE-TT--BHHHHHHHHHTT-HHHHHHHHSSEEEEEETTEE--TT-B--TT-EEEEEEE-

Foldseek 3Di:
DDDDDDDWAWPDWDFPQVQQWIWTATPVGDIFTHHVLLCVQPFPAPVSVVCVVVVHGDAQCPQKHFPDWADDPRFWIFTQIPVRPGRRTAGPVNVVVCRVCVVVVVVVSVVSCVVVVHHNHDNPLQFAWEKEAEDDCVCVLPVHRIDIDRHGSVQFWQLSVLVVQLVVDVSSVCVPPVADWFKDWQNHTDDRRHTDHHYIYIYIDGPD